Protein AF-A0A8S9WP37-F1 (afdb_monomer_lite)

Organism: Apolygus lucorum (NCBI:txid248454)

Foldseek 3Di:
DDAPPVRDDPDPPDDDDDDDPDDDDDPDPPDVPQDQDPVRDRPCVVHDDPPADDDPDPPGDHDPVNVVVVVLVDFDQDPVNPDTDPVPDDDDPADDDDDPPGDHDPVCCVVPHFDFDDDDDPDGDTDCDPHDDPPADQDDPDPPGDHDPVNCVQCDWDDDPPDTDRPPDDDPDQDDDPDPPGDHDPVNVVVVVVVVVPPPPPPPPDDDPPDDPPDPDDPPDPDDDPPQDDDPDPPGDHDPLNVQLVVLVVVVVVVCVVCVDDPVPVVQPVDPCSSVVCCCVPPCVVPPDPPPPPPPDD

Sequence (298 aa):
MSVDKFGRWSGDLIESVGGYAGAGKIQGLPGVGFKLNTAGNYDMSGKRLVNVGRGRNPREVVVVDQLMNLDKQCLKLDATGNEFDSRGKPITNLPEPNTDEDIVKLGYLKRSCLIMKEGEKDKVIFDVKRGKLTNLEQVPTDPFDVVNKKYVDENFPTMDGDSWDFKSKRIENLNEPNFATDGATKFYVDTKIVNSQQTNVEYTNEKTNFFYEDINIVNISKKRLANVADPISQSDAATVNYIVRLLSKMFYQFYSMLTPNSAGFLHQMTIPGARENWIDQNIIQPFFIDHENVGKDV

Radius of gyration: 66.95 Å; chains: 1; bounding box: 122×47×197 Å

pLDDT: mean 73.78, std 18.0, range [31.36, 96.06]

Structure (mmCIF, N/CA/C/O backbone):
data_AF-A0A8S9WP37-F1
#
_entry.id   AF-A0A8S9WP37-F1
#
loop_
_atom_site.group_PDB
_atom_site.id
_atom_site.type_symbol
_atom_site.label_atom_id
_atom_site.label_alt_id
_atom_site.label_comp_id
_atom_site.label_asym_id
_atom_site.label_entity_id
_atom_site.label_seq_id
_atom_site.pdbx_PDB_ins_code
_atom_site.Cartn_x
_atom_site.Cartn_y
_atom_site.Cartn_z
_atom_site.occupancy
_atom_site.B_iso_or_equiv
_atom_site.auth_seq_id
_atom_site.auth_comp_id
_atom_site.auth_asym_id
_atom_site.auth_atom_id
_atom_site.pdbx_PDB_model_num
ATOM 1 N N . MET A 1 1 ? 57.353 -1.161 -90.818 1.00 45.38 1 MET A N 1
ATOM 2 C CA . MET A 1 1 ? 56.907 0.225 -90.560 1.00 45.38 1 MET A CA 1
ATOM 3 C C . MET A 1 1 ? 56.765 0.375 -89.055 1.00 45.38 1 MET A C 1
ATOM 5 O O . MET A 1 1 ? 56.094 -0.451 -88.454 1.00 45.38 1 MET A O 1
ATOM 9 N N . SER A 1 2 ? 57.516 1.300 -88.455 1.00 38.28 2 SER A N 1
ATOM 10 C CA . SER A 1 2 ? 57.693 1.422 -87.001 1.00 38.28 2 SER A CA 1
ATOM 11 C C . SER A 1 2 ? 56.854 2.586 -86.482 1.00 38.28 2 SER A C 1
ATOM 13 O O . SER A 1 2 ? 56.947 3.683 -87.025 1.00 38.28 2 SER A O 1
ATOM 15 N N . VAL A 1 3 ? 56.037 2.337 -85.462 1.00 41.69 3 VAL A N 1
ATOM 16 C CA . VAL A 1 3 ? 55.269 3.356 -84.735 1.00 41.69 3 VAL A CA 1
ATOM 17 C C . VAL A 1 3 ? 56.079 3.723 -83.496 1.00 41.69 3 VAL A C 1
ATOM 19 O O . VAL A 1 3 ? 56.627 2.830 -82.845 1.00 41.69 3 VAL A O 1
ATOM 22 N N . ASP A 1 4 ? 56.197 5.009 -83.161 1.00 59.09 4 ASP A N 1
ATOM 23 C CA . ASP A 1 4 ? 56.879 5.375 -81.919 1.00 59.09 4 ASP A CA 1
ATOM 24 C C . ASP A 1 4 ? 56.060 4.939 -80.688 1.00 59.09 4 ASP A C 1
ATOM 26 O O . ASP A 1 4 ? 54.877 4.602 -80.770 1.00 59.09 4 ASP A O 1
ATOM 30 N N . LYS A 1 5 ? 56.686 4.953 -79.509 1.00 48.19 5 LYS A N 1
ATOM 31 C CA . LYS A 1 5 ? 56.054 4.580 -78.228 1.00 48.19 5 LYS A CA 1
ATOM 32 C C . LYS A 1 5 ? 54.873 5.477 -77.808 1.00 48.19 5 LYS A C 1
ATOM 34 O O . LYS A 1 5 ? 54.315 5.275 -76.733 1.00 48.19 5 LYS A O 1
ATOM 39 N N . PHE A 1 6 ? 54.516 6.466 -78.630 1.00 57.50 6 PHE A N 1
ATOM 40 C CA . PHE A 1 6 ? 53.368 7.355 -78.468 1.00 57.50 6 PHE A CA 1
ATOM 41 C C . PHE A 1 6 ? 52.347 7.222 -79.613 1.00 57.50 6 PHE A C 1
ATOM 43 O O . PHE A 1 6 ? 51.387 7.990 -79.658 1.00 57.50 6 PHE A O 1
ATOM 50 N N . GLY A 1 7 ? 52.523 6.249 -80.514 1.00 51.75 7 GLY A N 1
ATOM 51 C CA . GLY A 1 7 ? 51.563 5.895 -81.556 1.00 51.75 7 GLY A CA 1
ATOM 52 C C . GLY A 1 7 ? 51.504 6.853 -82.748 1.00 51.75 7 GLY A C 1
ATOM 53 O O . GLY A 1 7 ? 50.516 6.820 -83.480 1.00 51.75 7 GLY A O 1
ATOM 54 N N . ARG A 1 8 ? 52.513 7.710 -82.968 1.00 62.66 8 ARG A N 1
ATOM 55 C CA . ARG A 1 8 ? 52.500 8.664 -84.095 1.00 62.66 8 ARG A CA 1
ATOM 56 C C . ARG A 1 8 ? 53.166 8.079 -85.340 1.00 62.66 8 ARG A C 1
ATOM 58 O O . ARG A 1 8 ? 54.245 7.493 -85.261 1.00 62.66 8 ARG A O 1
ATOM 65 N N . TRP A 1 9 ? 52.520 8.263 -86.492 1.00 50.50 9 TRP A N 1
ATOM 66 C CA . TRP A 1 9 ? 53.020 7.838 -87.801 1.00 50.50 9 TRP A CA 1
ATOM 67 C C . TRP A 1 9 ? 53.918 8.927 -88.397 1.00 50.50 9 TRP A C 1
ATOM 69 O O . TRP A 1 9 ? 53.549 10.098 -88.438 1.00 50.50 9 TRP A O 1
ATOM 79 N N . SER A 1 10 ? 55.110 8.554 -88.863 1.00 49.56 10 SER A N 1
ATOM 80 C CA . SER A 1 10 ? 56.131 9.475 -89.387 1.00 49.56 10 SER A CA 1
ATOM 81 C C . SER A 1 10 ? 55.870 9.923 -90.838 1.00 49.56 10 SER A C 1
ATOM 83 O O . SER A 1 10 ? 56.801 9.931 -91.641 1.00 49.56 10 SER A O 1
ATOM 85 N N . GLY A 1 11 ? 54.615 10.218 -91.197 1.00 49.34 11 GLY A N 1
ATOM 86 C CA . GLY A 1 11 ? 54.195 10.420 -92.592 1.00 49.34 11 GLY A CA 1
ATOM 87 C C . GLY A 1 11 ? 53.319 11.638 -92.897 1.00 49.34 11 GLY A C 1
ATOM 88 O O . GLY A 1 11 ? 53.191 11.974 -94.067 1.00 49.34 11 GLY A O 1
ATOM 89 N N . ASP A 1 12 ? 52.764 12.344 -91.910 1.00 47.66 12 ASP A N 1
ATOM 90 C CA . ASP A 1 12 ? 51.764 13.385 -92.196 1.00 47.66 12 ASP A CA 1
ATOM 91 C C . ASP A 1 12 ? 52.391 14.780 -92.334 1.00 47.66 12 ASP A C 1
ATOM 93 O O . ASP A 1 12 ? 52.237 15.669 -91.493 1.00 47.66 12 ASP A O 1
ATOM 97 N N . LEU A 1 13 ? 53.111 14.961 -93.444 1.00 41.88 13 LEU A N 1
ATOM 98 C CA . LEU A 1 13 ? 53.310 16.260 -94.080 1.00 41.88 13 LEU A CA 1
ATOM 99 C C . LEU A 1 13 ? 51.995 16.590 -94.814 1.00 41.88 13 LEU A C 1
ATOM 101 O O . LEU A 1 13 ? 51.739 16.076 -95.898 1.00 41.88 13 LEU A O 1
ATOM 105 N N . ILE A 1 14 ? 51.111 17.378 -94.196 1.00 47.75 14 ILE A N 1
ATOM 106 C CA . ILE A 1 14 ? 49.827 17.748 -94.812 1.00 47.75 14 ILE A CA 1
ATOM 107 C C . ILE A 1 14 ? 50.081 18.831 -95.869 1.00 47.75 14 ILE A C 1
ATOM 109 O O . ILE A 1 14 ? 50.162 20.019 -95.556 1.00 47.75 14 ILE A O 1
ATOM 113 N N . GLU A 1 15 ? 50.195 18.408 -97.130 1.00 40.19 15 GLU A N 1
ATOM 114 C CA . GLU A 1 15 ? 49.922 19.256 -98.289 1.00 40.19 15 GLU A CA 1
ATOM 115 C C . GLU A 1 15 ? 48.435 19.628 -98.297 1.00 40.19 15 GLU A C 1
ATOM 117 O O . GLU A 1 15 ? 47.544 18.777 -98.250 1.00 40.19 15 GLU A O 1
ATOM 122 N N . SER A 1 16 ? 48.155 20.929 -98.331 1.00 38.59 16 SER A N 1
ATOM 123 C CA . SER A 1 16 ? 46.799 21.454 -98.402 1.00 38.59 16 SER A CA 1
ATOM 124 C C . SER A 1 16 ? 46.238 21.312 -99.818 1.00 38.59 16 SER A C 1
ATOM 126 O O . SER A 1 16 ? 46.574 22.106 -100.698 1.00 38.59 16 SER A O 1
ATOM 128 N N . VAL A 1 17 ? 45.305 20.383 -100.020 1.00 37.75 17 VAL A N 1
ATOM 129 C CA . VAL A 1 17 ? 44.334 20.471 -101.117 1.00 37.75 17 VAL A CA 1
ATOM 130 C C . VAL A 1 17 ? 42.946 20.106 -100.587 1.00 37.75 17 VAL A C 1
ATOM 132 O O . VAL A 1 17 ? 42.642 18.945 -100.361 1.00 37.75 17 VAL A O 1
ATOM 135 N N . GLY A 1 18 ? 42.119 21.137 -100.396 1.00 32.53 18 GLY A N 1
ATOM 136 C CA . GLY A 1 18 ? 40.658 21.086 -100.514 1.00 32.53 18 GLY A CA 1
ATOM 137 C C . GLY A 1 18 ? 39.842 20.312 -99.469 1.00 32.53 18 GLY A C 1
ATOM 138 O O . GLY A 1 18 ? 39.727 19.096 -99.530 1.00 32.53 18 GLY A O 1
ATOM 139 N N . GLY A 1 19 ? 39.078 21.054 -98.658 1.00 31.36 19 GLY A N 1
ATOM 140 C CA . GLY A 1 19 ? 37.750 20.607 -98.219 1.00 31.36 19 GLY A CA 1
ATOM 141 C C . GLY A 1 19 ? 37.522 20.511 -96.709 1.00 31.36 19 GLY A C 1
ATOM 142 O O . GLY A 1 19 ? 38.238 19.827 -95.994 1.00 31.36 19 GLY A O 1
ATOM 143 N N . TYR A 1 20 ? 36.423 21.138 -96.280 1.00 36.94 20 TYR A N 1
ATOM 144 C CA . TYR A 1 20 ? 35.736 21.010 -94.988 1.00 36.94 20 TYR A CA 1
ATOM 145 C C . TYR A 1 20 ? 36.334 21.752 -93.783 1.00 36.94 20 TYR A C 1
ATOM 147 O O . TYR A 1 20 ? 37.060 21.230 -92.941 1.00 36.94 20 TYR A O 1
ATOM 155 N N . ALA A 1 21 ? 35.873 23.000 -93.653 1.00 43.16 21 ALA A N 1
ATOM 156 C CA . ALA A 1 21 ? 35.832 23.754 -92.411 1.00 43.16 21 ALA A CA 1
ATOM 157 C C . ALA A 1 21 ? 34.962 23.016 -91.375 1.00 43.16 21 ALA A C 1
ATOM 159 O O . ALA A 1 21 ? 33.739 23.130 -91.356 1.00 43.16 21 ALA A O 1
ATOM 160 N N . GLY A 1 22 ? 35.623 22.237 -90.527 1.00 45.41 22 GLY A N 1
ATOM 161 C CA . GLY A 1 22 ? 35.018 21.493 -89.426 1.00 45.41 22 GLY A CA 1
ATOM 162 C C . GLY A 1 22 ? 36.017 21.238 -88.303 1.00 45.41 22 GLY A C 1
ATOM 163 O O . GLY A 1 22 ? 35.999 20.176 -87.700 1.00 45.41 22 GLY A O 1
ATOM 164 N N . ALA A 1 23 ? 36.918 22.182 -88.022 1.00 43.38 23 ALA A N 1
ATOM 165 C CA . ALA A 1 23 ? 37.812 22.091 -86.873 1.00 43.38 23 ALA A CA 1
ATOM 166 C C . ALA A 1 23 ? 37.176 22.810 -85.679 1.00 43.38 23 ALA A C 1
ATOM 168 O O . ALA A 1 23 ? 37.534 23.934 -85.320 1.00 43.38 23 ALA A O 1
ATOM 169 N N . GLY A 1 24 ? 36.206 22.135 -85.054 1.00 39.03 24 GLY A N 1
ATOM 170 C CA . GLY A 1 24 ? 35.943 22.352 -83.637 1.00 39.03 24 GLY A CA 1
ATOM 171 C C . GLY A 1 24 ? 37.279 22.302 -82.897 1.00 39.03 24 GLY A C 1
ATOM 172 O O . GLY A 1 24 ? 38.109 21.439 -83.175 1.00 39.03 24 GLY A O 1
ATOM 173 N N . LYS A 1 25 ? 37.507 23.297 -82.038 1.00 38.50 25 LYS A N 1
ATOM 174 C CA . LYS A 1 25 ? 38.746 23.521 -81.283 1.00 38.50 25 LYS A CA 1
ATOM 175 C C . LYS A 1 25 ? 39.432 22.201 -80.916 1.00 38.50 25 LYS A C 1
ATOM 177 O O . LYS A 1 25 ? 38.917 21.444 -80.097 1.00 38.50 25 LYS A O 1
ATOM 182 N N . ILE A 1 26 ? 40.608 21.970 -81.495 1.00 44.53 26 ILE A N 1
ATOM 183 C CA . ILE A 1 26 ? 41.564 20.962 -81.044 1.00 44.53 26 ILE A CA 1
ATOM 184 C C . ILE A 1 26 ? 41.846 21.277 -79.569 1.00 44.53 26 ILE A C 1
ATOM 186 O O . ILE A 1 26 ? 42.475 22.286 -79.248 1.00 44.53 26 ILE A O 1
ATOM 190 N N . GLN A 1 27 ? 41.305 20.467 -78.658 1.00 42.91 27 GLN A N 1
ATOM 191 C CA . GLN A 1 27 ? 41.695 20.482 -77.252 1.00 42.91 27 GLN A CA 1
ATOM 192 C C . GLN A 1 27 ? 43.206 20.214 -77.219 1.00 42.91 27 GLN A C 1
ATOM 194 O O . GLN A 1 27 ? 43.676 19.301 -77.894 1.00 42.91 27 GLN A O 1
ATOM 199 N N . GLY A 1 28 ? 43.986 21.053 -76.530 1.00 44.50 28 GLY A N 1
ATOM 200 C CA . GLY A 1 28 ? 45.445 20.937 -76.567 1.00 44.50 28 GLY A CA 1
ATOM 201 C C . GLY A 1 28 ? 45.963 19.589 -76.041 1.00 44.50 28 GLY A C 1
ATOM 202 O O . GLY A 1 28 ? 45.211 18.758 -75.538 1.00 44.50 28 GLY A O 1
ATOM 203 N N . LEU A 1 29 ? 47.289 19.447 -76.024 1.00 52.47 29 LEU A N 1
ATOM 204 C CA . LEU A 1 29 ? 48.015 18.488 -75.184 1.00 52.47 29 LEU A CA 1
ATOM 205 C C . LEU A 1 29 ? 48.162 19.013 -73.723 1.00 52.47 29 LEU A C 1
ATOM 207 O O . LEU A 1 29 ? 49.236 19.494 -73.368 1.00 52.47 29 LEU A O 1
ATOM 211 N N . PRO A 1 30 ? 47.133 18.958 -72.845 1.00 44.56 30 PRO A N 1
ATOM 212 C CA . PRO A 1 30 ? 47.332 18.848 -71.397 1.00 44.56 30 PRO A CA 1
ATOM 213 C C . PRO A 1 30 ? 47.518 17.398 -70.966 1.00 44.56 30 PRO A C 1
ATOM 215 O O . PRO A 1 30 ? 46.590 16.595 -70.919 1.00 44.56 30 PRO A O 1
ATOM 218 N N . GLY A 1 31 ? 48.764 17.092 -70.638 1.00 47.56 31 GLY A N 1
ATOM 219 C CA . GLY A 1 31 ? 49.206 15.784 -70.205 1.00 47.56 31 GLY A CA 1
ATOM 220 C C . GLY A 1 31 ? 50.727 15.746 -70.190 1.00 47.56 31 GLY A C 1
ATOM 221 O O . GLY A 1 31 ? 51.349 15.376 -71.179 1.00 47.56 31 GLY A O 1
ATOM 222 N N . VAL A 1 32 ? 51.333 15.967 -69.019 1.00 52.19 32 VAL A N 1
ATOM 223 C CA . VAL A 1 32 ? 52.248 14.911 -68.572 1.00 52.19 32 VAL A CA 1
ATOM 224 C C . VAL A 1 32 ? 51.306 13.729 -68.396 1.00 52.19 32 VAL A C 1
ATOM 226 O O . VAL A 1 32 ? 50.587 13.688 -67.397 1.00 52.19 32 VAL A O 1
ATOM 229 N N . GLY A 1 33 ? 51.171 12.897 -69.439 1.00 56.38 33 GLY A N 1
ATOM 230 C CA . GLY A 1 33 ? 50.276 11.742 -69.422 1.00 56.38 33 GLY A CA 1
ATOM 231 C C . GLY A 1 33 ? 50.463 11.013 -68.101 1.00 56.38 33 GLY A C 1
ATOM 232 O O . GLY A 1 33 ? 51.583 10.991 -67.585 1.00 56.38 33 GLY A O 1
ATOM 233 N N . PHE A 1 34 ? 49.371 10.531 -67.510 1.00 64.75 34 PHE A N 1
ATOM 234 C CA . PHE A 1 34 ? 49.418 9.803 -66.249 1.00 64.75 34 PHE A CA 1
ATOM 235 C C . PHE A 1 34 ? 50.579 8.807 -66.304 1.00 64.75 34 PHE A C 1
ATOM 237 O O . PHE A 1 34 ? 50.541 7.847 -67.077 1.00 64.75 34 PHE A O 1
ATOM 244 N N . LYS A 1 35 ? 51.664 9.093 -65.575 1.00 68.56 35 LYS A N 1
ATOM 245 C CA . LYS A 1 35 ? 52.814 8.195 -65.556 1.00 68.56 35 LYS A CA 1
ATOM 246 C C . LYS A 1 35 ? 52.302 6.903 -64.954 1.00 68.56 35 LYS A C 1
ATOM 248 O O . LYS A 1 35 ? 51.603 6.951 -63.949 1.00 68.56 35 LYS A O 1
ATOM 253 N N . LEU A 1 36 ? 52.593 5.767 -65.567 1.00 70.69 36 LEU A N 1
ATOM 254 C CA . LEU A 1 36 ? 52.320 4.517 -64.883 1.00 70.69 36 LEU A CA 1
ATOM 255 C C . LEU A 1 36 ? 53.325 4.387 -63.736 1.00 70.69 36 LEU A C 1
ATOM 257 O O . LEU A 1 36 ? 54.509 4.687 -63.912 1.00 70.69 36 LEU A O 1
ATOM 261 N N . ASN A 1 37 ? 52.861 3.979 -62.560 1.00 74.31 37 ASN A N 1
ATOM 262 C CA . ASN A 1 37 ? 53.758 3.530 -61.505 1.00 74.31 37 ASN A CA 1
ATOM 263 C C . ASN A 1 37 ? 54.418 2.198 -61.915 1.00 74.31 37 ASN A C 1
ATOM 265 O O . ASN A 1 37 ? 54.107 1.619 -62.957 1.00 74.31 37 ASN A O 1
ATOM 269 N N . THR A 1 38 ? 55.325 1.680 -61.089 1.00 78.62 38 THR A N 1
ATOM 270 C CA . THR A 1 38 ? 56.008 0.399 -61.349 1.00 78.62 38 THR A CA 1
ATOM 271 C C . THR A 1 38 ? 55.056 -0.799 -61.450 1.00 78.62 38 THR A C 1
ATOM 273 O O . THR A 1 38 ? 55.441 -1.827 -61.995 1.00 78.62 38 THR A O 1
ATOM 276 N N . ALA A 1 39 ? 53.812 -0.659 -60.981 1.00 77.31 39 ALA A N 1
ATOM 277 C CA . ALA A 1 39 ? 52.749 -1.657 -61.084 1.00 77.31 39 ALA A CA 1
ATOM 278 C C . ALA A 1 39 ? 51.822 -1.451 -62.303 1.00 77.31 39 ALA A C 1
ATOM 280 O O . ALA A 1 39 ? 50.806 -2.130 -62.411 1.00 77.31 39 ALA A O 1
ATOM 281 N N . GLY A 1 40 ? 52.132 -0.515 -63.208 1.00 77.25 40 GLY A N 1
ATOM 282 C CA . GLY A 1 40 ? 51.343 -0.284 -64.421 1.00 77.25 40 GLY A CA 1
ATOM 283 C C . GLY A 1 40 ? 50.050 0.513 -64.212 1.00 77.25 40 GLY A C 1
ATOM 284 O O . GLY A 1 40 ? 49.242 0.591 -65.132 1.00 77.25 40 GLY A O 1
ATOM 285 N N . ASN A 1 41 ? 49.842 1.116 -63.036 1.00 79.12 41 ASN A N 1
ATOM 286 C CA . ASN A 1 41 ? 48.658 1.926 -62.730 1.00 79.12 41 ASN A CA 1
ATOM 287 C C . ASN A 1 41 ? 48.934 3.416 -62.931 1.00 79.12 41 ASN A C 1
ATOM 289 O O . ASN A 1 41 ? 50.039 3.880 -62.656 1.00 79.12 41 ASN A O 1
ATOM 293 N N . TYR A 1 42 ? 47.921 4.182 -63.335 1.00 81.12 42 TYR A N 1
ATOM 294 C CA . TYR A 1 42 ? 48.025 5.635 -63.460 1.00 81.12 42 TYR A CA 1
ATOM 295 C C . TYR A 1 42 ? 48.419 6.304 -62.128 1.00 81.12 42 TYR A C 1
ATOM 297 O O . TYR A 1 42 ? 47.708 6.193 -61.130 1.00 81.12 42 TYR A O 1
ATOM 305 N N . ASP A 1 43 ? 49.543 7.027 -62.119 1.00 80.88 43 ASP A N 1
ATOM 306 C CA . ASP A 1 43 ? 50.006 7.842 -60.995 1.00 80.88 43 ASP A CA 1
ATOM 307 C C . ASP A 1 43 ? 49.171 9.122 -60.890 1.00 80.88 43 ASP A C 1
ATOM 309 O O . ASP A 1 43 ? 49.379 10.124 -61.589 1.00 80.88 43 ASP A O 1
ATOM 313 N N . MET A 1 44 ? 48.200 9.050 -59.987 1.00 79.56 44 MET A N 1
ATOM 314 C CA . MET A 1 44 ? 47.291 10.131 -59.633 1.00 79.56 44 MET A CA 1
ATOM 315 C C . MET A 1 44 ? 47.755 10.922 -58.404 1.00 79.56 44 MET A C 1
ATOM 317 O O . MET A 1 44 ? 47.011 11.781 -57.928 1.00 79.56 44 MET A O 1
ATOM 321 N N . SER A 1 45 ? 48.958 10.663 -57.878 1.00 80.88 45 SER A N 1
ATOM 322 C CA . SER A 1 45 ? 49.438 11.308 -56.654 1.00 80.88 45 SER A CA 1
ATOM 323 C C . SER A 1 45 ? 49.496 12.831 -56.810 1.00 80.88 45 SER A C 1
ATOM 325 O O . SER A 1 45 ? 50.074 13.360 -57.763 1.00 80.88 45 SER A O 1
ATOM 327 N N . GLY A 1 46 ? 48.831 13.547 -55.897 1.00 80.44 46 GLY A N 1
ATOM 328 C CA . GLY A 1 46 ? 48.716 15.010 -55.920 1.00 80.44 46 GLY A CA 1
ATOM 329 C C . GLY A 1 46 ? 47.930 15.587 -57.108 1.00 80.44 46 GLY A C 1
ATOM 330 O O . GLY A 1 46 ? 47.887 16.806 -57.274 1.00 80.44 46 GLY A O 1
ATOM 331 N N . LYS A 1 47 ? 47.310 14.750 -57.950 1.00 82.19 47 LYS A N 1
ATOM 332 C CA . LYS A 1 47 ? 46.519 15.175 -59.115 1.00 82.19 47 LYS A CA 1
ATOM 333 C C . LYS A 1 47 ? 45.026 15.118 -58.794 1.00 82.19 47 LYS A C 1
ATOM 335 O O . LYS A 1 47 ? 44.570 14.288 -58.016 1.00 82.19 47 LYS A O 1
ATOM 340 N N . ARG A 1 48 ? 44.241 15.987 -59.436 1.00 81.81 48 ARG A N 1
ATOM 341 C CA . ARG A 1 48 ? 42.773 16.004 -59.330 1.00 81.81 48 ARG A CA 1
ATOM 342 C C . ARG A 1 48 ? 42.141 15.513 -60.627 1.00 81.81 48 ARG A C 1
ATOM 344 O O . ARG A 1 48 ? 42.438 16.052 -61.689 1.00 81.81 48 ARG A O 1
ATOM 351 N N . LEU A 1 49 ? 41.227 14.550 -60.525 1.00 83.88 49 LEU A N 1
ATOM 352 C CA . LEU A 1 49 ? 40.299 14.228 -61.610 1.00 83.88 49 LEU A CA 1
ATOM 353 C C . LEU A 1 49 ? 39.124 15.205 -61.552 1.00 83.88 49 LEU A C 1
ATOM 355 O O . LEU A 1 49 ? 38.490 15.365 -60.510 1.00 83.88 49 LEU A O 1
ATOM 359 N N . VAL A 1 50 ? 38.853 15.876 -62.666 1.00 82.75 50 VAL A N 1
ATOM 360 C CA . VAL A 1 50 ? 37.726 16.807 -62.824 1.00 82.75 50 VAL A CA 1
ATOM 361 C C . VAL A 1 50 ? 36.793 16.297 -63.920 1.00 82.75 50 VAL A C 1
ATOM 363 O O . VAL A 1 50 ? 37.201 15.474 -64.736 1.00 82.75 50 VAL A O 1
ATOM 366 N N . ASN A 1 51 ? 35.544 16.771 -63.934 1.00 82.94 51 ASN A N 1
ATOM 367 C CA . ASN A 1 51 ? 34.498 16.352 -64.883 1.00 82.94 51 ASN A CA 1
ATOM 368 C C . ASN A 1 51 ? 34.174 14.846 -64.854 1.00 82.94 51 ASN A C 1
ATOM 370 O O . ASN A 1 51 ? 33.715 14.282 -65.844 1.00 82.94 51 ASN A O 1
ATOM 374 N N . VAL A 1 52 ? 34.394 14.192 -63.714 1.00 87.56 52 VAL A N 1
ATOM 375 C CA . VAL A 1 52 ? 33.975 12.805 -63.493 1.00 87.56 52 VAL A CA 1
ATOM 376 C C . VAL A 1 52 ? 32.475 12.788 -63.198 1.00 87.56 52 VAL A C 1
ATOM 378 O O . VAL A 1 52 ? 31.999 13.537 -62.343 1.00 87.56 52 VAL A O 1
ATOM 381 N N . GLY A 1 53 ? 31.723 11.954 -63.917 1.00 86.62 53 GLY A N 1
ATOM 382 C CA . GLY A 1 53 ? 30.299 11.744 -63.654 1.00 86.62 53 GLY A CA 1
ATOM 383 C C . GLY A 1 53 ? 30.053 11.089 -62.291 1.00 86.62 53 GLY A C 1
ATOM 384 O O . GLY A 1 53 ? 30.926 10.419 -61.747 1.00 86.62 53 GLY A O 1
ATOM 385 N N . ARG A 1 54 ? 28.851 11.267 -61.732 1.00 87.75 54 ARG A N 1
ATOM 386 C CA . ARG A 1 54 ? 28.449 10.572 -60.498 1.00 87.75 54 ARG A CA 1
ATOM 387 C C . ARG A 1 54 ? 28.416 9.062 -60.733 1.00 87.75 54 ARG A C 1
ATOM 389 O O . ARG A 1 54 ? 27.698 8.617 -61.630 1.00 87.75 54 ARG A O 1
ATOM 396 N N . GLY A 1 55 ? 29.124 8.307 -59.895 1.00 89.56 55 GLY A N 1
ATOM 397 C CA . GLY A 1 55 ? 29.109 6.850 -59.934 1.00 89.56 55 GLY A CA 1
ATOM 398 C C . GLY A 1 55 ? 27.718 6.299 -59.612 1.00 89.56 55 GLY A C 1
ATOM 399 O O . GLY A 1 55 ? 27.073 6.753 -58.666 1.00 89.56 55 GLY A O 1
ATOM 400 N N . ARG A 1 56 ? 27.234 5.345 -60.405 1.00 88.38 56 ARG A N 1
ATOM 401 C CA . ARG A 1 56 ? 25.935 4.666 -60.247 1.00 88.38 56 ARG A CA 1
ATOM 402 C C . ARG A 1 56 ? 26.082 3.204 -59.841 1.00 88.38 56 ARG A C 1
ATOM 404 O O . ARG A 1 56 ? 25.127 2.626 -59.336 1.00 88.38 56 ARG A O 1
ATOM 411 N N . ASN A 1 57 ? 27.266 2.626 -60.042 1.00 89.56 57 ASN A N 1
ATOM 412 C CA . ASN A 1 57 ? 27.569 1.232 -59.737 1.00 89.56 57 ASN A CA 1
ATOM 413 C C . ASN A 1 57 ? 28.731 1.116 -58.733 1.00 89.56 57 ASN A C 1
ATOM 415 O O . ASN A 1 57 ? 29.605 1.983 -58.718 1.00 89.56 57 ASN A O 1
ATOM 419 N N . PRO A 1 58 ? 28.830 0.017 -57.958 1.00 85.50 58 PRO A N 1
ATOM 420 C CA . PRO A 1 58 ? 29.875 -0.164 -56.937 1.00 85.50 58 PRO A CA 1
ATOM 421 C C . PRO A 1 58 ? 31.325 -0.160 -57.449 1.00 85.50 58 PRO A C 1
ATOM 423 O O . PRO A 1 58 ? 32.254 -0.104 -56.651 1.00 85.50 58 PRO A O 1
ATOM 426 N N . ARG A 1 59 ? 31.533 -0.269 -58.768 1.00 87.69 59 ARG A N 1
ATOM 427 C CA . ARG A 1 59 ? 32.856 -0.293 -59.417 1.00 87.69 59 ARG A CA 1
ATOM 428 C C . ARG A 1 59 ? 33.230 1.033 -60.088 1.00 87.69 59 ARG A C 1
ATOM 430 O O . ARG A 1 59 ? 34.240 1.099 -60.780 1.00 87.69 59 ARG A O 1
ATOM 437 N N . GLU A 1 60 ? 32.406 2.063 -59.932 1.00 89.12 60 GLU A N 1
ATOM 438 C CA . GLU A 1 60 ? 32.644 3.385 -60.510 1.00 89.12 60 GLU A CA 1
ATOM 439 C C . GLU A 1 60 ? 33.302 4.334 -59.503 1.00 89.12 60 GLU A C 1
ATOM 441 O O . GLU A 1 60 ? 33.308 4.102 -58.294 1.00 89.12 60 GLU A O 1
ATOM 446 N N . VAL A 1 61 ? 33.863 5.430 -60.013 1.00 86.38 61 VAL A N 1
ATOM 447 C CA . VAL A 1 61 ? 34.482 6.464 -59.181 1.00 86.38 61 VAL A CA 1
ATOM 448 C C . VAL A 1 61 ? 33.401 7.207 -58.390 1.00 86.38 61 VAL A C 1
ATOM 450 O O . VAL A 1 61 ? 32.417 7.685 -58.955 1.00 86.38 61 VAL A O 1
ATOM 453 N N . VAL A 1 62 ? 33.607 7.345 -57.080 1.00 88.75 62 VAL A N 1
ATOM 454 C CA . VAL A 1 62 ? 32.758 8.156 -56.199 1.00 88.75 62 VAL A CA 1
ATOM 455 C C . VAL A 1 62 ? 33.275 9.590 -56.204 1.00 88.75 62 VAL A C 1
ATOM 457 O O . VAL A 1 62 ? 34.428 9.844 -55.855 1.00 88.75 62 VAL A O 1
ATOM 460 N N . VAL A 1 63 ? 32.426 10.546 -56.584 1.00 90.38 63 VAL A N 1
ATOM 461 C CA . VAL A 1 63 ? 32.787 11.969 -56.492 1.00 90.38 63 VAL A CA 1
ATOM 462 C C . VAL A 1 63 ? 32.567 12.498 -55.072 1.00 90.38 63 VAL A C 1
ATOM 464 O O . VAL A 1 63 ? 31.695 12.020 -54.349 1.00 90.38 63 VAL A O 1
ATOM 467 N N . VAL A 1 64 ? 33.327 13.523 -54.675 1.00 86.06 64 VAL A N 1
ATOM 468 C CA . VAL A 1 64 ? 33.316 14.081 -53.305 1.00 86.06 64 VAL A CA 1
ATOM 469 C C . VAL A 1 64 ? 31.911 14.461 -52.827 1.00 86.06 64 VAL A C 1
ATOM 471 O O . VAL A 1 64 ? 31.561 14.186 -51.687 1.00 86.06 64 VAL A O 1
ATOM 474 N N . ASP A 1 65 ? 31.074 15.024 -53.697 1.00 86.25 65 ASP A N 1
ATOM 475 C CA . ASP A 1 65 ? 29.687 15.366 -53.357 1.00 86.25 65 ASP A CA 1
ATOM 476 C C . ASP A 1 65 ? 28.832 14.125 -53.013 1.00 86.25 65 ASP A C 1
ATOM 478 O O . ASP A 1 65 ? 28.024 14.163 -52.088 1.00 86.25 65 ASP A O 1
ATOM 482 N N . GLN A 1 66 ? 29.045 12.981 -53.676 1.00 87.06 66 GLN A N 1
ATOM 483 C CA . GLN A 1 66 ? 28.369 11.730 -53.298 1.00 87.06 66 GLN A CA 1
ATOM 484 C C . GLN A 1 66 ? 28.809 11.268 -51.906 1.00 87.06 66 GLN A C 1
ATOM 486 O O . GLN A 1 66 ? 27.962 10.909 -51.090 1.00 87.06 66 GLN A O 1
ATOM 491 N N . LEU A 1 67 ? 30.110 11.346 -51.612 1.00 86.31 67 LEU A N 1
ATOM 492 C CA . LEU A 1 67 ? 30.645 11.014 -50.293 1.00 86.31 67 LEU A CA 1
ATOM 493 C C . LEU A 1 67 ? 30.098 11.952 -49.206 1.00 86.31 67 LEU A C 1
ATOM 495 O O . LEU A 1 67 ? 29.654 11.482 -48.165 1.00 86.31 67 LEU A O 1
ATOM 499 N N . MET A 1 68 ? 30.051 13.261 -49.464 1.00 84.75 68 MET A N 1
ATOM 500 C CA . MET A 1 68 ? 29.487 14.251 -48.537 1.00 84.75 68 MET A CA 1
ATOM 501 C C . MET A 1 68 ? 27.986 14.049 -48.295 1.00 84.75 68 MET A C 1
ATOM 503 O O . MET A 1 68 ? 27.483 14.366 -47.218 1.00 84.75 68 MET A O 1
ATOM 507 N N . ASN A 1 69 ? 27.246 13.523 -49.271 1.00 84.12 69 ASN A N 1
ATOM 508 C CA . ASN A 1 69 ? 25.835 13.195 -49.080 1.00 84.12 69 ASN A CA 1
ATOM 509 C C . ASN A 1 69 ? 25.644 11.908 -48.264 1.00 84.12 69 ASN A C 1
ATOM 511 O O . ASN A 1 69 ? 24.768 11.881 -47.400 1.00 84.12 69 ASN A O 1
ATOM 515 N N . LEU A 1 70 ? 26.491 10.890 -48.454 1.00 82.44 70 LEU A N 1
ATOM 516 C CA . LEU A 1 70 ? 26.517 9.702 -47.588 1.00 82.44 70 LEU A CA 1
ATOM 517 C C . LEU A 1 70 ? 26.899 10.069 -46.150 1.00 82.44 70 LEU A C 1
ATOM 519 O O . LEU A 1 70 ? 26.260 9.625 -45.201 1.00 82.44 70 LEU A O 1
ATOM 523 N N . ASP A 1 71 ? 27.860 10.974 -45.984 1.00 83.00 71 ASP A N 1
ATOM 524 C CA . ASP A 1 71 ? 28.285 11.499 -44.687 1.00 83.00 71 ASP A CA 1
ATOM 525 C C . ASP A 1 71 ? 27.133 12.142 -43.897 1.00 83.00 71 ASP A C 1
ATOM 527 O O . ASP A 1 71 ? 27.086 12.075 -42.669 1.00 83.00 71 ASP A O 1
ATOM 531 N N . LYS A 1 72 ? 26.146 12.726 -44.588 1.00 81.06 72 LYS A N 1
ATOM 532 C CA . LYS A 1 72 ? 24.915 13.255 -43.979 1.00 81.06 72 LYS A CA 1
ATOM 533 C C . LYS A 1 72 ? 23.917 12.166 -43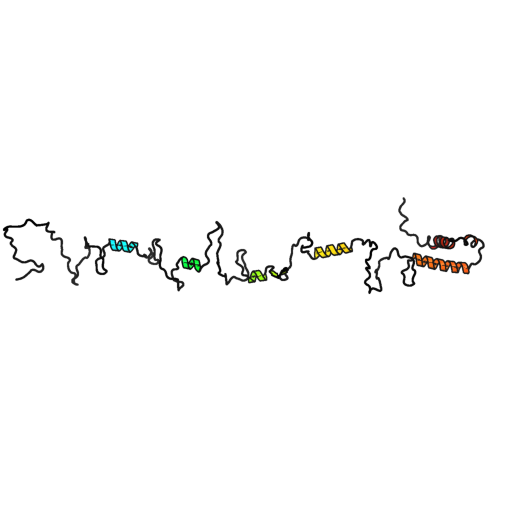.588 1.00 81.06 72 LYS A C 1
ATOM 535 O O . LYS A 1 72 ? 23.010 12.457 -42.815 1.00 81.06 72 LYS A O 1
ATOM 540 N N . GLN A 1 73 ? 24.032 10.952 -44.113 1.00 80.50 73 GLN A N 1
ATOM 541 C CA . GLN A 1 73 ? 23.078 9.857 -43.908 1.00 80.50 73 GLN A CA 1
ATOM 542 C C . GLN A 1 73 ? 23.570 8.791 -42.922 1.00 80.50 73 GLN A C 1
ATOM 544 O O . GLN A 1 73 ? 22.748 8.044 -42.402 1.00 80.50 73 GLN A O 1
ATOM 549 N N . CYS A 1 74 ? 24.866 8.755 -42.617 1.00 80.88 74 CYS A N 1
ATOM 550 C CA . CYS A 1 74 ? 25.441 7.796 -41.676 1.00 80.88 74 CYS A CA 1
ATOM 551 C C . CYS A 1 74 ? 25.420 8.287 -40.218 1.00 80.88 74 CYS A C 1
ATOM 553 O O . CYS A 1 74 ? 25.429 9.498 -39.949 1.00 80.88 74 CYS A O 1
ATOM 555 N N . LEU A 1 75 ? 25.445 7.321 -39.293 1.00 86.12 75 LEU A N 1
ATOM 556 C CA . LEU A 1 75 ? 25.907 7.524 -37.919 1.00 86.12 75 LEU A CA 1
ATOM 557 C C . LEU A 1 75 ? 27.405 7.834 -37.953 1.00 86.12 75 LEU A C 1
ATOM 559 O O . LEU A 1 75 ? 28.137 7.265 -38.768 1.00 86.12 75 LEU A O 1
ATOM 563 N N . LYS A 1 76 ? 27.856 8.733 -37.085 1.00 84.44 76 LYS A N 1
ATOM 564 C CA . LYS A 1 76 ? 29.281 9.030 -36.925 1.00 84.44 76 LYS A CA 1
ATOM 565 C C . LYS A 1 76 ? 29.726 8.677 -35.532 1.00 84.44 76 LYS A C 1
ATOM 567 O O . LYS A 1 76 ? 28.919 8.746 -34.621 1.00 84.44 76 LYS A O 1
ATOM 572 N N . LEU A 1 77 ? 31.001 8.360 -35.378 1.00 87.31 77 LEU A N 1
ATOM 573 C CA . LEU A 1 77 ? 31.592 8.423 -34.056 1.00 87.31 77 LEU A CA 1
ATOM 574 C C . LEU A 1 77 ? 31.670 9.888 -33.609 1.00 87.31 77 LEU A C 1
ATOM 576 O O . LEU A 1 77 ? 31.869 10.788 -34.433 1.00 87.31 77 LEU A O 1
ATOM 580 N N . ASP A 1 78 ? 31.478 10.107 -32.320 1.00 82.50 78 ASP A N 1
ATOM 581 C CA . ASP A 1 78 ? 31.675 11.381 -31.653 1.00 82.50 78 ASP A CA 1
ATOM 582 C C . ASP A 1 78 ? 33.153 11.815 -31.711 1.00 82.50 78 ASP A C 1
ATOM 584 O O . ASP A 1 78 ? 34.024 11.118 -32.238 1.00 82.50 78 ASP A O 1
ATOM 588 N N . ALA A 1 79 ? 33.463 12.992 -31.164 1.00 83.19 79 ALA A N 1
ATOM 589 C CA . ALA A 1 79 ? 34.830 13.513 -31.170 1.00 83.19 79 ALA A CA 1
ATOM 590 C C . ALA A 1 79 ? 35.826 12.612 -30.411 1.00 83.19 79 ALA A C 1
ATOM 592 O O . ALA A 1 79 ? 37.027 12.698 -30.670 1.00 83.19 79 ALA A O 1
ATOM 593 N N . THR A 1 80 ? 35.345 11.765 -29.492 1.00 84.19 80 THR A N 1
ATOM 594 C CA . THR A 1 80 ? 36.182 10.826 -28.733 1.00 84.19 80 THR A CA 1
ATOM 595 C C . THR A 1 80 ? 36.394 9.489 -29.442 1.00 84.19 80 THR A C 1
ATOM 597 O O . THR A 1 80 ? 37.327 8.766 -29.098 1.00 84.19 80 THR A O 1
ATOM 600 N N . GLY A 1 81 ? 35.584 9.177 -30.458 1.00 85.25 81 GLY A N 1
ATOM 601 C CA . GLY A 1 81 ? 35.661 7.914 -31.184 1.00 85.25 81 GLY A CA 1
ATOM 602 C C . GLY A 1 81 ? 34.937 6.753 -30.498 1.00 85.25 81 GLY A C 1
ATOM 603 O O . GLY A 1 81 ? 35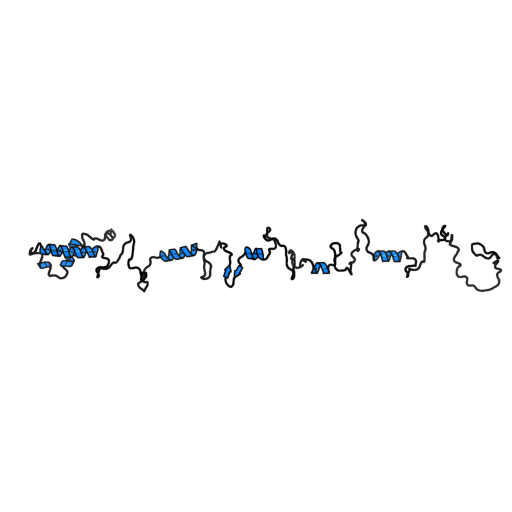.059 5.625 -30.972 1.00 85.25 81 GLY A O 1
ATOM 604 N N . ASN A 1 82 ? 34.211 7.004 -29.407 1.00 83.00 82 ASN A N 1
ATOM 605 C CA . ASN A 1 82 ? 33.638 5.954 -28.560 1.00 83.00 82 ASN A CA 1
ATOM 606 C C . ASN A 1 82 ? 32.115 5.842 -28.683 1.00 83.00 82 ASN A C 1
ATOM 608 O O . ASN A 1 82 ? 31.568 4.771 -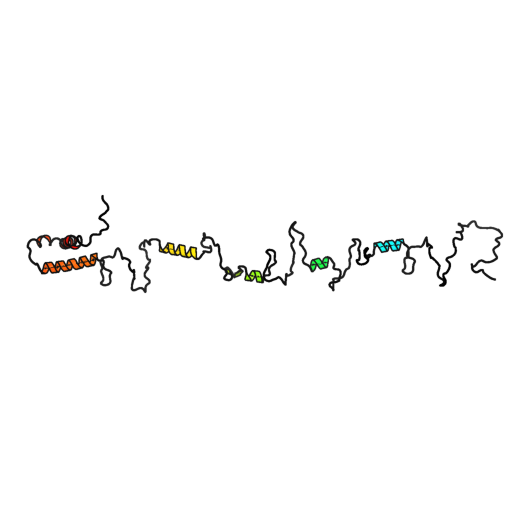28.427 1.00 83.00 82 ASN A O 1
ATOM 612 N N . GLU A 1 83 ? 31.424 6.909 -29.088 1.00 85.88 83 GLU A N 1
ATOM 613 C CA . GLU A 1 83 ? 29.959 6.940 -29.131 1.00 85.88 83 GLU A CA 1
ATOM 614 C C . GLU A 1 83 ? 29.442 7.221 -30.538 1.00 85.88 83 GLU A C 1
ATOM 616 O O . GLU A 1 83 ? 30.006 8.029 -31.267 1.00 85.88 83 GLU A O 1
ATOM 621 N N . PHE A 1 84 ? 28.336 6.585 -30.931 1.00 88.00 84 PHE A N 1
ATOM 622 C CA . PHE A 1 84 ? 27.674 6.902 -32.194 1.00 88.00 84 PHE A CA 1
ATOM 623 C C . PHE A 1 84 ? 26.727 8.104 -32.041 1.00 88.00 84 PHE A C 1
ATOM 625 O O . PHE A 1 84 ? 25.708 8.021 -31.360 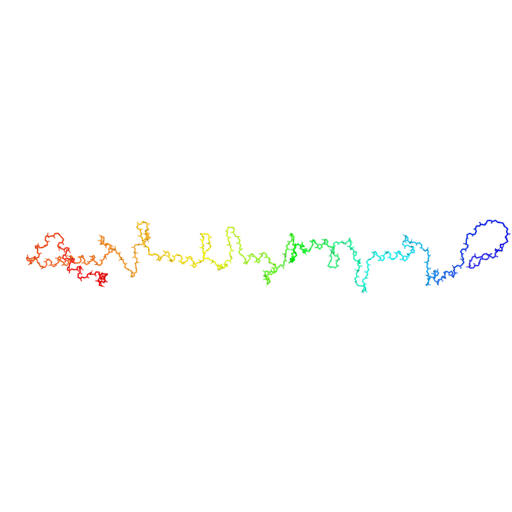1.00 88.00 84 PHE A O 1
ATOM 632 N N . ASP A 1 85 ? 27.008 9.194 -32.753 1.00 85.62 85 ASP A N 1
ATOM 633 C CA . ASP A 1 85 ? 26.148 10.367 -32.883 1.00 85.62 85 ASP A CA 1
ATOM 634 C C . ASP A 1 85 ? 25.197 10.234 -34.088 1.00 85.62 85 ASP A C 1
ATOM 636 O O . ASP A 1 85 ? 25.598 10.148 -35.259 1.00 85.62 85 ASP A O 1
ATOM 640 N N . SER A 1 86 ? 23.897 10.254 -33.793 1.00 86.44 86 SER A N 1
ATOM 641 C CA . SER A 1 86 ? 22.820 10.266 -34.788 1.00 86.44 86 SER A CA 1
ATOM 642 C C . SER A 1 86 ? 22.529 11.658 -35.361 1.00 86.44 86 SER A C 1
ATOM 644 O O . SER A 1 86 ? 21.770 11.782 -36.327 1.00 86.44 86 SER A O 1
ATOM 646 N N . ARG A 1 87 ? 23.127 12.716 -34.798 1.00 84.88 87 ARG A N 1
ATOM 647 C CA . ARG A 1 87 ? 22.897 14.136 -35.108 1.00 84.88 87 ARG A CA 1
ATOM 648 C C . ARG A 1 87 ? 21.425 14.523 -34.996 1.00 84.88 87 ARG A C 1
ATOM 650 O O . ARG A 1 87 ? 20.868 15.181 -35.876 1.00 84.88 87 ARG A O 1
ATOM 657 N N . GLY A 1 88 ? 20.777 14.034 -33.939 1.00 84.81 88 GLY A N 1
ATOM 658 C CA . GLY A 1 88 ? 19.357 14.257 -33.668 1.00 84.81 88 GLY A CA 1
ATOM 659 C C . GLY A 1 88 ? 18.404 13.525 -34.617 1.00 84.81 88 GLY A C 1
ATOM 660 O O . GLY A 1 88 ? 17.201 13.780 -34.587 1.00 84.81 88 GLY A O 1
ATOM 661 N N . LYS A 1 89 ? 18.904 12.623 -35.473 1.00 85.62 89 LYS A N 1
ATOM 662 C CA . LYS A 1 89 ? 18.046 11.809 -36.338 1.00 85.62 89 LYS A CA 1
ATOM 663 C C . LYS A 1 89 ? 17.491 10.615 -35.563 1.00 85.62 89 LYS A C 1
ATOM 665 O O . LYS A 1 89 ? 18.235 9.968 -34.829 1.00 85.62 89 LYS A O 1
ATOM 670 N N . PRO A 1 90 ? 16.208 10.269 -35.753 1.00 87.06 90 PRO A N 1
ATOM 671 C CA . PRO A 1 90 ? 15.639 9.103 -35.100 1.00 87.06 90 PRO A CA 1
ATOM 672 C C . PRO A 1 90 ? 16.298 7.822 -35.623 1.00 87.06 90 PRO A C 1
ATOM 674 O O . PRO A 1 90 ? 16.378 7.601 -36.833 1.00 87.06 90 PRO A O 1
ATOM 677 N N . ILE A 1 91 ? 16.717 6.953 -34.705 1.00 87.50 91 ILE A N 1
ATOM 678 C CA . ILE A 1 91 ? 17.106 5.578 -35.022 1.00 87.50 91 ILE A CA 1
ATOM 679 C C . ILE A 1 91 ? 15.821 4.751 -35.054 1.00 87.50 91 ILE A C 1
ATOM 681 O O . ILE A 1 91 ? 15.095 4.655 -34.065 1.00 87.50 91 ILE A O 1
ATOM 685 N N . THR A 1 92 ? 15.499 4.201 -36.221 1.00 88.25 92 THR A N 1
ATOM 686 C CA . THR A 1 92 ? 14.265 3.437 -36.454 1.00 88.25 92 THR A CA 1
ATOM 687 C C . THR A 1 92 ? 14.595 1.996 -36.838 1.00 88.25 92 THR A C 1
ATOM 689 O O . THR A 1 92 ? 15.754 1.669 -37.073 1.00 88.25 92 THR A O 1
ATOM 692 N N . ASN A 1 93 ? 13.579 1.128 -36.879 1.00 89.00 93 ASN A N 1
ATOM 693 C CA . ASN A 1 93 ? 13.721 -0.295 -37.218 1.00 89.00 93 ASN A CA 1
ATOM 694 C C . ASN A 1 93 ? 14.648 -1.096 -36.278 1.00 89.00 93 ASN A C 1
ATOM 696 O O . ASN A 1 93 ? 15.299 -2.050 -36.697 1.00 89.00 93 ASN A O 1
ATOM 700 N N . LEU A 1 94 ? 14.699 -0.712 -35.001 1.00 91.50 94 LEU A N 1
ATOM 701 C CA . LEU A 1 94 ? 15.365 -1.507 -33.974 1.00 91.50 94 LEU A CA 1
ATOM 702 C C . LEU A 1 94 ? 14.506 -2.733 -33.607 1.00 91.50 94 LEU A C 1
ATOM 704 O O . LEU A 1 94 ? 13.284 -2.583 -33.429 1.00 91.50 94 LEU A O 1
ATOM 708 N N . PRO A 1 95 ? 15.112 -3.928 -33.476 1.00 92.50 95 PRO A N 1
ATOM 709 C CA . PRO A 1 95 ? 14.425 -5.097 -32.936 1.00 92.50 95 PRO A CA 1
ATOM 710 C C . PRO A 1 95 ? 14.021 -4.874 -31.468 1.00 92.50 95 PRO A C 1
ATOM 712 O O . PRO A 1 95 ? 14.383 -3.877 -30.843 1.00 92.50 95 PRO A O 1
ATOM 715 N N . GLU A 1 96 ? 13.202 -5.775 -30.920 1.00 91.88 96 GLU A N 1
ATOM 716 C CA . GLU A 1 96 ? 13.055 -5.838 -29.459 1.00 91.88 96 GLU A CA 1
ATOM 717 C C . GLU A 1 96 ? 14.392 -6.302 -28.842 1.00 91.88 96 GLU A C 1
ATOM 719 O O . GLU A 1 96 ? 15.080 -7.112 -29.473 1.00 91.88 96 GLU A O 1
ATOM 724 N N . PRO A 1 97 ? 14.770 -5.790 -27.658 1.00 94.88 97 PRO A N 1
ATOM 725 C CA . PRO A 1 97 ? 16.023 -6.162 -27.003 1.00 94.88 97 PRO A CA 1
ATOM 726 C C . PRO A 1 97 ? 15.999 -7.626 -26.546 1.00 94.88 97 PRO A C 1
ATOM 728 O O . PRO A 1 97 ? 14.967 -8.122 -26.087 1.00 94.88 97 PRO A O 1
ATOM 731 N N . ASN A 1 98 ? 17.144 -8.298 -26.643 1.00 93.56 98 ASN A N 1
ATOM 732 C CA . ASN A 1 98 ? 17.372 -9.666 -26.171 1.00 93.56 98 ASN A CA 1
ATOM 733 C C . ASN A 1 98 ? 18.423 -9.728 -25.054 1.00 93.56 98 ASN A C 1
ATOM 735 O O . ASN A 1 98 ? 18.408 -10.676 -24.269 1.00 93.56 98 ASN A O 1
ATOM 739 N N . THR A 1 99 ? 19.328 -8.748 -24.986 1.00 93.44 99 THR A N 1
ATOM 740 C CA . THR A 1 99 ? 20.351 -8.623 -23.938 1.00 93.44 99 THR A CA 1
ATOM 741 C C . THR A 1 99 ? 20.282 -7.251 -23.267 1.00 93.44 99 THR A C 1
ATOM 743 O O . THR A 1 99 ? 19.650 -6.323 -23.777 1.00 93.44 99 THR A O 1
ATOM 746 N N . ASP A 1 100 ? 20.968 -7.108 -22.135 1.00 90.44 100 ASP A N 1
ATOM 747 C CA . ASP A 1 100 ? 21.038 -5.845 -21.389 1.00 90.44 100 ASP A CA 1
ATOM 748 C C . ASP A 1 100 ? 21.885 -4.768 -22.097 1.00 90.44 100 ASP A C 1
ATOM 750 O O . ASP A 1 100 ? 21.863 -3.603 -21.704 1.00 90.44 100 ASP A O 1
ATOM 754 N N . GLU A 1 101 ? 22.616 -5.141 -23.151 1.00 89.44 101 GLU A N 1
ATOM 755 C CA . GLU A 1 101 ? 23.454 -4.239 -23.952 1.00 89.44 101 GLU A CA 1
ATOM 756 C C . GLU A 1 101 ? 22.719 -3.688 -25.188 1.00 89.44 101 GLU A C 1
ATOM 758 O O . GLU A 1 101 ? 23.231 -2.805 -25.881 1.00 89.44 101 GLU A O 1
ATOM 763 N N . ASP A 1 102 ? 21.516 -4.190 -25.483 1.00 90.81 102 ASP A N 1
ATOM 764 C CA . ASP A 1 102 ? 20.770 -3.811 -26.679 1.00 90.81 102 ASP A CA 1
ATOM 765 C C . ASP A 1 102 ? 20.155 -2.405 -26.578 1.00 90.81 102 ASP A C 1
ATOM 767 O O . ASP A 1 102 ? 19.613 -1.975 -25.556 1.00 90.81 102 ASP A O 1
ATOM 771 N N . ILE A 1 103 ? 20.141 -1.694 -27.710 1.00 88.69 103 ILE A N 1
ATOM 772 C CA . ILE A 1 103 ? 19.442 -0.411 -27.826 1.00 88.69 103 ILE A CA 1
ATOM 773 C C . ILE A 1 103 ? 17.930 -0.652 -27.795 1.00 88.69 103 ILE A C 1
ATOM 775 O O . ILE A 1 103 ? 17.376 -1.394 -28.609 1.00 88.69 103 ILE A O 1
ATOM 779 N N . VAL A 1 104 ? 17.232 0.056 -26.909 1.00 91.25 104 VAL A N 1
ATOM 780 C CA . VAL A 1 104 ? 15.783 -0.080 -26.729 1.00 91.25 104 VAL A CA 1
ATOM 781 C C . VAL A 1 104 ? 14.990 1.018 -27.434 1.00 91.25 104 VAL A C 1
ATOM 783 O O . VAL A 1 104 ? 15.294 2.209 -27.359 1.00 91.25 104 VAL A O 1
ATOM 786 N N . LYS A 1 105 ? 13.889 0.633 -28.084 1.00 92.31 105 LYS A N 1
ATOM 787 C CA . LYS A 1 105 ? 12.912 1.586 -28.632 1.00 92.31 105 LYS A CA 1
ATOM 788 C C . LYS A 1 105 ? 11.993 2.131 -27.538 1.00 92.31 105 LYS A C 1
ATOM 790 O O . LYS A 1 105 ? 11.541 1.394 -26.664 1.00 92.31 105 LYS A O 1
ATOM 795 N N . LEU A 1 106 ? 11.585 3.398 -27.656 1.00 88.06 106 LEU A N 1
ATOM 796 C CA . LEU A 1 106 ? 10.665 4.044 -26.704 1.00 88.06 106 LEU A CA 1
ATOM 797 C C . LEU A 1 106 ? 9.357 3.255 -26.498 1.00 88.06 106 LEU A C 1
ATOM 799 O O . LEU A 1 106 ? 8.813 3.213 -25.398 1.00 88.06 106 LEU A O 1
ATOM 803 N N . GLY A 1 107 ? 8.850 2.607 -27.551 1.00 88.06 107 GLY A N 1
ATOM 804 C CA . GLY A 1 107 ? 7.653 1.769 -27.461 1.00 88.06 107 GLY A CA 1
ATOM 805 C C . GLY A 1 107 ? 7.820 0.553 -26.544 1.00 88.06 107 GLY A C 1
ATOM 806 O O . GLY A 1 107 ? 6.855 0.176 -25.885 1.00 88.06 107 GLY A O 1
ATOM 807 N N . TYR A 1 108 ? 9.020 -0.032 -26.478 1.00 89.88 108 TYR A N 1
ATOM 808 C CA . TYR A 1 108 ? 9.337 -1.118 -25.550 1.00 89.88 108 TYR A CA 1
ATOM 809 C C . TYR A 1 108 ? 9.337 -0.599 -24.112 1.00 89.88 108 TYR A C 1
ATOM 811 O O . TYR A 1 108 ? 8.562 -1.089 -23.296 1.00 89.88 108 TYR A O 1
ATOM 819 N N . LEU A 1 109 ? 10.081 0.480 -23.834 1.00 87.94 109 LEU A N 1
ATOM 820 C CA . LEU A 1 109 ? 10.119 1.119 -22.510 1.00 87.94 109 LEU A CA 1
ATOM 821 C C . LEU A 1 109 ? 8.716 1.462 -21.989 1.00 87.94 109 LEU A C 1
ATOM 823 O O . LEU A 1 109 ? 8.371 1.130 -20.860 1.00 87.94 109 LEU A O 1
ATOM 827 N N . LYS A 1 110 ? 7.853 2.047 -22.833 1.00 85.12 110 LYS A N 1
ATOM 828 C CA . LYS A 1 110 ? 6.472 2.394 -22.450 1.00 85.12 110 LYS A CA 1
ATOM 829 C C . LYS A 1 110 ? 5.602 1.191 -22.072 1.00 85.12 110 LYS A C 1
ATOM 831 O O . LYS A 1 110 ? 4.573 1.381 -21.417 1.00 85.12 110 LYS A O 1
ATOM 836 N N . ARG A 1 111 ? 5.936 -0.018 -22.530 1.00 84.75 111 ARG A N 1
ATOM 837 C CA . ARG A 1 111 ? 5.194 -1.253 -22.222 1.00 84.75 111 ARG A CA 1
ATOM 838 C C . ARG A 1 111 ? 5.821 -2.046 -21.080 1.00 84.75 111 ARG A C 1
ATOM 840 O O . ARG A 1 111 ? 5.063 -2.650 -20.330 1.00 84.75 111 ARG A O 1
ATOM 847 N N . SER A 1 112 ? 7.145 -2.022 -20.969 1.00 85.06 112 SER A N 1
ATOM 848 C CA . SER A 1 112 ? 7.908 -2.884 -20.061 1.00 85.06 112 SER A CA 1
ATOM 849 C C . SER A 1 112 ? 8.344 -2.192 -18.768 1.00 85.06 112 SER A C 1
ATOM 851 O O . SER A 1 112 ? 8.670 -2.880 -17.808 1.00 85.06 112 SER A O 1
ATOM 853 N N . CYS A 1 113 ? 8.328 -0.857 -18.712 1.00 82.12 113 CYS A N 1
ATOM 854 C CA . CYS A 1 113 ? 8.755 -0.092 -17.540 1.00 82.12 113 CYS A CA 1
ATOM 855 C C . CYS A 1 113 ? 7.592 0.654 -16.877 1.00 82.12 113 CYS A C 1
ATOM 857 O O . CYS A 1 113 ? 6.564 0.941 -17.502 1.00 82.12 113 CYS A O 1
ATOM 859 N N . LEU A 1 114 ? 7.798 1.032 -15.612 1.00 84.25 114 LEU A N 1
ATOM 860 C CA . LEU A 1 114 ? 6.969 2.029 -14.942 1.00 84.25 114 LEU A CA 1
ATOM 861 C C . LEU A 1 114 ? 7.171 3.370 -15.639 1.00 84.25 114 LEU A C 1
ATOM 863 O O . LEU A 1 114 ? 8.285 3.886 -15.712 1.00 84.25 114 LEU A O 1
ATOM 867 N N . ILE A 1 115 ? 6.087 3.920 -16.173 1.00 77.12 115 ILE A N 1
ATOM 868 C CA . ILE A 1 115 ? 6.104 5.231 -16.811 1.00 77.12 115 ILE A CA 1
ATOM 869 C C . ILE A 1 115 ? 5.517 6.260 -15.861 1.00 77.12 115 ILE A C 1
ATOM 871 O O . ILE A 1 115 ? 4.476 6.033 -15.238 1.00 77.12 115 ILE A O 1
ATOM 875 N N . MET A 1 116 ? 6.189 7.403 -15.777 1.00 76.50 116 MET A N 1
ATOM 876 C CA . MET A 1 116 ? 5.609 8.576 -15.147 1.00 76.50 116 MET A CA 1
ATOM 877 C C . MET A 1 116 ? 4.390 9.011 -15.955 1.00 76.50 116 MET A C 1
ATOM 879 O O . MET A 1 116 ? 4.455 9.170 -17.177 1.00 76.50 116 MET A O 1
ATOM 883 N N . LYS A 1 117 ? 3.266 9.182 -15.268 1.00 73.31 117 LYS A N 1
ATOM 884 C CA . LYS A 1 117 ? 2.047 9.716 -15.849 1.00 73.31 117 LYS A CA 1
ATOM 885 C C . LYS A 1 117 ? 2.141 11.235 -15.833 1.00 73.31 117 LYS A C 1
ATOM 887 O O . LYS A 1 117 ? 2.092 11.863 -14.781 1.00 73.31 117 LYS A O 1
ATOM 892 N N . GLU A 1 118 ? 2.285 11.811 -17.015 1.00 68.88 118 GLU A N 1
ATOM 893 C CA . GLU A 1 118 ? 2.223 13.253 -17.220 1.00 68.88 118 GLU A CA 1
ATOM 894 C C . GLU A 1 118 ? 0.783 13.707 -16.930 1.00 68.88 118 GLU A C 1
ATOM 896 O O . GLU A 1 118 ? -0.155 13.250 -17.588 1.00 68.88 118 GLU A O 1
ATOM 901 N N . GLY A 1 119 ? 0.566 14.509 -15.884 1.00 60.12 119 GLY A N 1
ATOM 902 C CA . GLY A 1 119 ? -0.809 14.833 -15.490 1.00 60.12 119 GLY A CA 1
ATOM 903 C C . GLY A 1 119 ? -0.999 15.867 -14.392 1.00 60.12 119 GLY A C 1
ATOM 904 O O . GLY A 1 119 ? -2.006 16.564 -14.414 1.00 60.12 119 GLY A 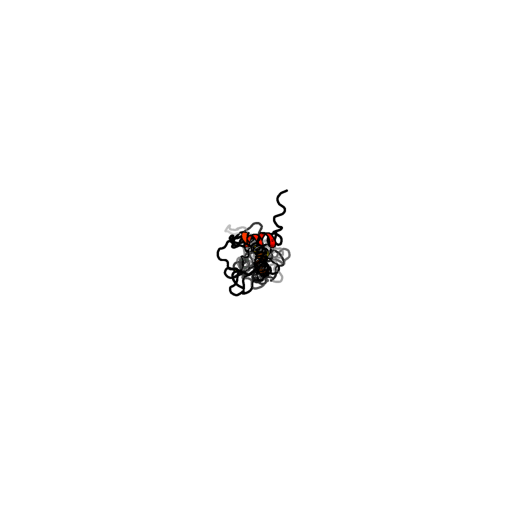O 1
ATOM 905 N N . GLU A 1 120 ? -0.051 16.044 -13.477 1.00 61.22 120 GLU A N 1
ATOM 906 C CA . GLU A 1 120 ? -0.166 17.072 -12.442 1.00 61.22 120 GLU A CA 1
ATOM 907 C C . GLU A 1 120 ? 1.176 17.793 -12.319 1.00 61.22 120 GLU A C 1
ATOM 909 O O . GLU A 1 120 ? 2.194 17.167 -12.018 1.00 61.22 120 GLU A O 1
ATOM 914 N N . LYS A 1 121 ? 1.189 19.109 -12.594 1.00 61.91 121 LYS A N 1
ATOM 915 C CA . LYS A 1 121 ? 2.316 19.966 -12.202 1.00 61.91 121 LYS A CA 1
ATOM 916 C C . LYS A 1 121 ? 2.526 19.706 -10.708 1.00 61.91 121 LYS A C 1
ATOM 918 O O . LYS A 1 121 ? 1.578 19.835 -9.944 1.00 61.91 121 LYS A O 1
ATOM 923 N N . ASP A 1 122 ? 3.719 19.252 -10.343 1.00 70.12 122 ASP A N 1
ATOM 924 C CA . ASP A 1 122 ? 4.150 18.972 -8.966 1.00 70.12 122 ASP A CA 1
ATOM 925 C C . ASP A 1 122 ? 3.810 17.586 -8.376 1.00 70.12 122 ASP A C 1
ATOM 927 O O . ASP A 1 122 ? 4.076 17.362 -7.195 1.00 70.12 122 ASP A O 1
ATOM 931 N N . LYS A 1 123 ? 3.322 16.607 -9.163 1.00 69.06 123 LYS A N 1
ATOM 932 C CA . LYS A 1 123 ? 3.255 15.200 -8.702 1.00 69.06 123 LYS A CA 1
ATOM 933 C C . LYS A 1 123 ? 3.930 14.207 -9.643 1.00 69.06 123 LYS A C 1
ATOM 935 O O . LYS A 1 123 ? 3.604 14.097 -10.822 1.00 69.06 123 LYS A O 1
ATOM 940 N N . VAL A 1 124 ? 4.827 13.409 -9.069 1.00 74.12 124 VAL A N 1
ATOM 941 C CA . VAL A 1 124 ? 5.437 12.236 -9.705 1.00 74.12 124 VAL A CA 1
ATOM 942 C C . VAL A 1 124 ? 4.506 11.045 -9.473 1.00 74.12 124 VAL A C 1
ATOM 944 O O . VAL A 1 124 ? 4.499 10.458 -8.396 1.00 74.12 124 VAL A O 1
ATOM 947 N N . ILE A 1 125 ? 3.690 10.700 -10.471 1.00 77.44 125 ILE A N 1
ATOM 948 C CA . ILE A 1 125 ? 2.786 9.541 -10.411 1.00 77.44 125 ILE A CA 1
ATOM 949 C C . ILE A 1 125 ? 3.322 8.448 -11.335 1.00 77.44 125 ILE A C 1
ATOM 951 O O . ILE A 1 125 ? 3.487 8.685 -12.530 1.00 77.44 125 ILE A O 1
ATOM 955 N N . PHE A 1 126 ? 3.551 7.244 -10.807 1.00 82.12 126 PHE A N 1
ATOM 956 C CA . PHE A 1 126 ? 3.902 6.064 -11.602 1.00 82.12 126 PHE A CA 1
ATOM 957 C C . PHE A 1 126 ? 2.666 5.193 -11.842 1.00 82.12 126 PHE A C 1
ATOM 959 O O . PHE A 1 126 ? 1.985 4.801 -10.896 1.00 82.12 126 PHE A O 1
ATOM 966 N N . ASP A 1 127 ? 2.377 4.872 -13.106 1.00 80.25 127 ASP A N 1
ATOM 967 C CA . ASP A 1 127 ? 1.265 3.988 -13.472 1.00 80.25 127 ASP A CA 1
ATOM 968 C C . ASP A 1 127 ? 1.770 2.554 -13.712 1.00 80.25 127 ASP A C 1
ATOM 970 O O . ASP A 1 127 ? 2.465 2.274 -14.692 1.00 80.25 127 ASP A O 1
ATOM 974 N N . VAL A 1 128 ? 1.395 1.636 -12.814 1.00 83.38 128 VAL A N 1
ATOM 975 C CA . VAL A 1 128 ? 1.684 0.191 -12.916 1.00 83.38 128 VAL A CA 1
ATOM 976 C C . VAL A 1 128 ? 0.735 -0.537 -13.881 1.00 83.38 128 VAL A C 1
ATOM 978 O O . VAL A 1 128 ? 0.910 -1.727 -14.148 1.00 83.38 128 VAL A O 1
ATOM 981 N N . LYS A 1 129 ? -0.272 0.153 -14.431 1.00 80.56 129 LYS A N 1
ATOM 982 C CA . LYS A 1 129 ? -1.334 -0.371 -15.300 1.00 80.56 129 LYS A CA 1
ATOM 983 C C . LYS A 1 129 ? -2.044 -1.569 -14.657 1.00 80.56 129 LYS A C 1
ATOM 985 O O . LYS A 1 129 ? -2.670 -1.443 -13.614 1.00 80.56 129 LYS A O 1
ATOM 990 N N . ARG A 1 130 ? -1.967 -2.742 -15.296 1.00 78.81 130 ARG A N 1
ATOM 991 C CA . ARG A 1 130 ? -2.461 -4.032 -14.776 1.00 78.81 130 ARG A CA 1
ATOM 992 C C . ARG A 1 130 ? -1.342 -4.893 -14.175 1.00 78.81 130 ARG A C 1
ATOM 994 O O . ARG A 1 130 ? -1.567 -6.062 -13.875 1.00 78.81 130 ARG A O 1
ATOM 1001 N N . GLY A 1 131 ? -0.135 -4.342 -14.065 1.00 80.62 131 GLY A N 1
ATOM 1002 C CA . GLY A 1 131 ? 1.004 -4.987 -13.429 1.00 80.62 131 GLY A CA 1
ATOM 1003 C C . GLY A 1 131 ? 0.870 -5.012 -11.908 1.00 80.62 131 GLY A C 1
ATOM 1004 O O . GLY A 1 131 ? 0.010 -4.356 -11.322 1.00 80.62 131 GLY A O 1
ATOM 1005 N N . LYS A 1 132 ? 1.740 -5.791 -11.265 1.00 85.94 132 LYS A N 1
ATOM 1006 C CA . LYS A 1 132 ? 1.875 -5.841 -9.808 1.00 85.94 132 LYS A CA 1
ATOM 1007 C C . LYS A 1 132 ? 3.268 -5.358 -9.435 1.00 85.94 132 LYS A C 1
ATOM 1009 O O . LYS A 1 132 ? 4.234 -5.746 -10.086 1.00 85.94 132 LYS A O 1
ATOM 1014 N N . LEU A 1 133 ? 3.364 -4.561 -8.376 1.00 88.31 133 LEU A N 1
ATOM 1015 C CA . LEU A 1 133 ? 4.638 -4.319 -7.706 1.00 88.31 133 LEU A CA 1
ATOM 1016 C C . LEU A 1 133 ? 4.925 -5.517 -6.800 1.00 88.31 133 LEU A C 1
ATOM 1018 O O . LEU A 1 133 ? 4.111 -5.870 -5.946 1.00 88.31 133 LEU A O 1
ATOM 1022 N N . THR A 1 134 ? 6.055 -6.171 -7.030 1.00 87.50 134 THR A N 1
ATOM 1023 C CA . THR A 1 134 ? 6.531 -7.317 -6.248 1.00 87.50 134 THR A CA 1
ATOM 1024 C C . THR A 1 134 ? 7.846 -6.964 -5.565 1.00 87.50 134 THR A C 1
ATOM 1026 O O . THR A 1 134 ? 8.462 -5.961 -5.910 1.00 87.50 134 THR A O 1
ATOM 1029 N N . ASN A 1 135 ? 8.288 -7.792 -4.615 1.00 88.50 135 ASN A N 1
ATOM 1030 C CA . ASN A 1 135 ? 9.530 -7.583 -3.856 1.00 88.50 135 ASN A CA 1
ATOM 1031 C C . ASN A 1 135 ? 9.571 -6.257 -3.076 1.00 88.50 135 ASN A C 1
ATOM 1033 O O . ASN A 1 135 ? 10.636 -5.683 -2.882 1.00 88.50 135 ASN A O 1
ATOM 1037 N N . LEU A 1 136 ? 8.410 -5.781 -2.623 1.00 90.81 136 LEU A N 1
ATOM 1038 C CA . LEU A 1 136 ? 8.330 -4.686 -1.661 1.00 90.81 136 LEU A CA 1
ATOM 1039 C C . LEU A 1 136 ? 8.721 -5.201 -0.273 1.00 90.81 136 LEU A C 1
ATOM 1041 O O . LEU A 1 136 ? 8.313 -6.305 0.109 1.00 90.81 136 LEU A O 1
ATOM 1045 N N . GLU A 1 137 ? 9.460 -4.396 0.488 1.00 87.44 137 GLU A N 1
ATOM 1046 C CA . GLU A 1 137 ? 9.763 -4.704 1.886 1.00 87.44 137 GLU A CA 1
ATOM 1047 C C . GLU A 1 137 ? 8.477 -4.852 2.713 1.00 87.44 137 GLU A C 1
ATOM 1049 O O . GLU A 1 137 ? 7.418 -4.310 2.382 1.00 87.44 137 GLU A O 1
ATOM 1054 N N . GLN A 1 138 ? 8.535 -5.668 3.771 1.00 81.12 138 GLN A N 1
ATOM 1055 C CA . GLN A 1 138 ? 7.349 -5.955 4.585 1.00 81.12 138 GLN A CA 1
ATOM 1056 C C . GLN A 1 138 ? 6.994 -4.830 5.547 1.00 81.12 138 GLN A C 1
ATOM 1058 O O . GLN A 1 138 ? 5.830 -4.725 5.911 1.00 81.12 138 GLN A O 1
ATOM 1063 N N . VAL A 1 139 ? 7.963 -4.015 5.955 1.00 91.44 139 VAL A N 1
ATOM 1064 C CA . VAL A 1 139 ? 7.757 -2.943 6.925 1.00 91.44 139 VAL A CA 1
ATOM 1065 C C . VAL A 1 139 ? 8.220 -1.641 6.275 1.00 91.44 139 VAL A C 1
ATOM 1067 O O . VAL A 1 139 ? 9.406 -1.545 5.972 1.00 91.44 139 VAL A O 1
ATOM 1070 N N . PRO A 1 140 ? 7.324 -0.666 6.034 1.00 94.12 140 PRO A N 1
ATOM 1071 C CA . PRO A 1 140 ? 7.727 0.650 5.563 1.00 94.12 140 PRO A CA 1
ATOM 1072 C C . PRO A 1 140 ? 8.560 1.338 6.647 1.00 94.12 140 PRO A C 1
ATOM 1074 O O . PRO A 1 140 ? 8.243 1.252 7.838 1.00 94.12 140 PRO A O 1
ATOM 1077 N N . THR A 1 141 ? 9.620 2.017 6.230 1.00 94.50 141 THR A N 1
ATOM 1078 C CA . THR A 1 141 ? 10.519 2.769 7.117 1.00 94.50 141 THR A CA 1
ATOM 1079 C C . THR A 1 141 ? 10.396 4.274 6.908 1.00 94.50 141 THR A C 1
ATOM 1081 O O . THR A 1 141 ? 10.633 5.036 7.845 1.00 94.50 141 THR A O 1
ATOM 1084 N N . ASP A 1 142 ? 9.952 4.692 5.721 1.00 93.50 142 ASP A N 1
ATOM 1085 C CA . ASP A 1 142 ? 9.673 6.076 5.362 1.00 93.50 142 ASP A CA 1
ATOM 1086 C C . ASP A 1 142 ? 8.157 6.307 5.158 1.00 93.50 142 ASP A C 1
ATOM 1088 O O . ASP A 1 142 ? 7.456 5.423 4.654 1.00 93.50 142 ASP A O 1
ATOM 1092 N N . PRO A 1 143 ? 7.609 7.486 5.519 1.00 89.50 143 PRO A N 1
ATOM 1093 C CA . PRO A 1 143 ? 6.198 7.816 5.295 1.00 89.50 143 PRO A CA 1
ATOM 1094 C C . PRO A 1 143 ? 5.727 7.735 3.834 1.00 89.50 143 PRO A C 1
ATOM 1096 O O . PRO A 1 143 ? 4.521 7.651 3.596 1.00 89.50 143 PRO A O 1
ATOM 1099 N N . PHE A 1 144 ? 6.645 7.793 2.866 1.00 85.81 144 PHE A N 1
ATOM 1100 C CA . PHE A 1 144 ? 6.349 7.723 1.435 1.00 85.81 144 PHE A CA 1
ATOM 1101 C C . PHE A 1 144 ? 6.580 6.331 0.829 1.00 85.81 144 PHE A C 1
ATOM 1103 O O . PHE A 1 144 ? 6.422 6.165 -0.385 1.00 85.81 144 PHE A O 1
ATOM 1110 N N . ASP A 1 145 ? 6.914 5.330 1.647 1.00 90.69 145 ASP A N 1
ATOM 1111 C CA . ASP A 1 145 ? 7.110 3.960 1.181 1.00 90.69 145 ASP A CA 1
ATOM 1112 C C . ASP A 1 145 ? 5.812 3.337 0.650 1.00 90.69 145 ASP A C 1
ATOM 1114 O O . ASP A 1 145 ? 4.719 3.467 1.211 1.00 90.69 145 ASP A O 1
ATOM 1118 N N . VAL A 1 146 ? 5.946 2.576 -0.438 1.00 90.12 146 VAL A N 1
ATOM 1119 C CA . VAL A 1 146 ? 4.859 1.743 -0.958 1.00 90.12 146 VAL A CA 1
ATOM 1120 C C . VAL A 1 146 ? 4.741 0.488 -0.099 1.00 90.12 146 VAL A C 1
ATOM 1122 O O . VAL A 1 146 ? 5.685 -0.291 0.016 1.00 90.12 146 VAL A O 1
ATOM 1125 N N . VAL A 1 147 ? 3.552 0.238 0.446 1.00 93.00 147 VAL A N 1
ATOM 1126 C CA . VAL A 1 147 ? 3.280 -0.950 1.266 1.00 93.00 147 VAL A CA 1
ATOM 1127 C C . VAL A 1 147 ? 2.655 -2.081 0.457 1.00 93.00 147 VAL A C 1
ATOM 1129 O O . VAL A 1 147 ? 1.828 -1.871 -0.434 1.00 93.00 147 VAL A O 1
ATOM 1132 N N . ASN A 1 148 ? 3.022 -3.316 0.793 1.00 93.19 148 ASN A N 1
ATOM 1133 C CA . ASN A 1 148 ? 2.362 -4.498 0.247 1.00 93.19 148 ASN A CA 1
ATOM 1134 C C . ASN A 1 148 ? 1.066 -4.828 1.016 1.00 93.19 148 ASN A C 1
ATOM 1136 O O . ASN A 1 148 ? 0.832 -4.361 2.132 1.00 93.19 148 ASN A O 1
ATOM 1140 N N . LYS A 1 149 ? 0.218 -5.679 0.425 1.00 90.88 149 LYS A N 1
ATOM 1141 C CA . LYS A 1 149 ? -1.073 -6.055 1.022 1.00 90.88 149 LYS A CA 1
ATOM 1142 C C . LYS A 1 149 ? -0.923 -6.752 2.379 1.00 90.88 149 LYS A C 1
ATOM 1144 O O . LYS A 1 149 ? -1.747 -6.515 3.251 1.00 90.88 149 LYS A O 1
ATOM 1149 N N . LYS A 1 150 ? 0.125 -7.560 2.572 1.00 91.69 150 LYS A N 1
ATOM 1150 C CA . LYS A 1 150 ? 0.382 -8.252 3.842 1.00 91.69 150 LYS A CA 1
ATOM 1151 C C . LYS A 1 150 ? 0.574 -7.247 4.981 1.00 91.69 150 LYS A C 1
ATOM 1153 O O . LYS A 1 150 ? -0.069 -7.388 6.010 1.00 91.69 150 LYS A O 1
ATOM 1158 N N . TYR A 1 151 ? 1.373 -6.200 4.769 1.00 93.56 151 TYR A N 1
ATOM 1159 C CA . TYR A 1 151 ? 1.554 -5.144 5.767 1.00 93.56 151 TYR A CA 1
ATOM 1160 C C . TYR A 1 151 ? 0.223 -4.486 6.153 1.00 93.56 151 TYR A C 1
ATOM 1162 O O . TYR A 1 151 ? -0.066 -4.323 7.340 1.00 93.56 151 TYR A O 1
ATOM 1170 N N . VAL A 1 152 ? -0.610 -4.158 5.157 1.00 93.06 152 VAL A N 1
ATOM 1171 C CA . VAL A 1 152 ? -1.948 -3.588 5.384 1.00 93.06 152 VAL A CA 1
ATOM 1172 C C . VAL A 1 152 ? -2.822 -4.556 6.192 1.00 93.06 152 VAL A C 1
ATOM 1174 O O . VAL A 1 152 ? -3.392 -4.177 7.216 1.00 93.06 152 VAL A O 1
ATOM 1177 N N . ASP A 1 153 ? -2.857 -5.824 5.781 1.00 91.44 153 ASP A N 1
ATOM 1178 C CA . ASP A 1 153 ? -3.627 -6.897 6.414 1.00 91.44 153 ASP A CA 1
ATOM 1179 C C . ASP A 1 153 ? -3.097 -7.302 7.799 1.00 91.44 153 ASP A C 1
ATOM 1181 O O . ASP A 1 153 ? -3.789 -8.012 8.515 1.00 91.44 153 ASP A O 1
ATOM 1185 N N . GLU A 1 154 ? -1.933 -6.843 8.247 1.00 90.88 154 GLU A N 1
ATOM 1186 C CA . GLU A 1 154 ? -1.420 -7.121 9.599 1.00 90.88 154 GLU A CA 1
ATOM 1187 C C . GLU A 1 154 ? -1.565 -5.915 10.541 1.00 90.88 154 GLU A C 1
ATOM 1189 O O . GLU A 1 154 ? -1.707 -6.079 11.756 1.00 90.88 154 GLU A O 1
ATOM 1194 N N . ASN A 1 155 ? -1.570 -4.694 9.998 1.00 92.25 155 ASN A N 1
ATOM 1195 C CA . ASN A 1 155 ? -1.448 -3.476 10.804 1.00 92.25 155 ASN A CA 1
ATOM 1196 C C . ASN A 1 155 ? -2.712 -2.615 10.860 1.00 92.25 155 ASN A C 1
ATOM 1198 O O . ASN A 1 155 ? -2.855 -1.844 11.807 1.00 92.25 155 ASN A O 1
ATOM 1202 N N . PHE A 1 156 ? -3.643 -2.772 9.918 1.00 93.56 156 PHE A N 1
ATOM 1203 C CA . PHE A 1 156 ? -4.851 -1.946 9.841 1.00 93.56 156 PHE A CA 1
ATOM 1204 C C . PHE A 1 156 ? -6.116 -2.751 10.148 1.00 93.56 156 PHE A C 1
ATOM 1206 O O . PHE A 1 156 ? -6.123 -3.965 9.927 1.00 93.56 156 PHE A O 1
ATOM 1213 N N . PRO A 1 157 ? -7.192 -2.107 10.634 1.00 95.31 157 PRO A N 1
ATOM 1214 C CA . PRO A 1 157 ? -8.481 -2.764 10.781 1.00 95.31 157 PRO A CA 1
ATOM 1215 C C . PRO A 1 157 ? -8.966 -3.335 9.451 1.00 95.31 157 PRO A C 1
ATOM 1217 O O . PRO A 1 157 ? -8.818 -2.710 8.399 1.00 95.31 157 PRO A O 1
ATOM 1220 N N . THR A 1 158 ? -9.546 -4.527 9.503 1.00 94.50 158 THR A N 1
ATOM 1221 C CA . THR A 1 158 ? -10.121 -5.197 8.332 1.00 94.50 158 THR A CA 1
ATOM 1222 C C . THR A 1 158 ? -11.597 -5.451 8.550 1.00 94.50 158 THR A C 1
ATOM 1224 O O . THR A 1 158 ? -12.025 -5.728 9.665 1.00 94.50 158 THR A O 1
ATOM 1227 N N . MET A 1 159 ? -12.373 -5.341 7.479 1.00 94.44 159 MET A N 1
ATOM 1228 C CA . MET A 1 159 ? -13.801 -5.623 7.519 1.00 94.44 159 MET A CA 1
ATOM 1229 C C . MET A 1 159 ? -14.022 -7.132 7.366 1.00 94.44 159 MET A C 1
ATOM 1231 O O . MET A 1 159 ? -13.518 -7.729 6.413 1.00 94.44 159 MET A O 1
ATOM 1235 N N . ASP A 1 160 ? -14.757 -7.725 8.300 1.00 90.31 160 ASP A N 1
ATOM 1236 C CA . ASP A 1 160 ? -15.209 -9.117 8.280 1.00 90.31 160 ASP A CA 1
ATOM 1237 C C . ASP A 1 160 ? -16.742 -9.134 8.352 1.00 90.31 160 ASP A C 1
ATOM 1239 O O . ASP A 1 160 ? -17.345 -8.858 9.394 1.00 90.31 160 ASP A O 1
ATOM 1243 N N . GLY A 1 161 ? -17.381 -9.347 7.199 1.00 93.12 161 GLY A N 1
ATOM 1244 C CA . GLY A 1 161 ? -18.819 -9.129 7.034 1.00 93.12 161 GLY A CA 1
ATOM 1245 C C . GLY A 1 161 ? -19.209 -7.683 7.356 1.00 93.12 161 GLY A C 1
ATOM 1246 O O . GLY A 1 161 ? -18.725 -6.754 6.711 1.00 93.12 161 GLY A O 1
ATOM 1247 N N . ASP A 1 162 ? -20.057 -7.512 8.374 1.00 93.56 162 ASP A N 1
ATOM 1248 C CA . ASP A 1 162 ? -20.537 -6.210 8.863 1.00 93.56 162 ASP A CA 1
ATOM 1249 C C . ASP A 1 162 ? -19.736 -5.678 10.071 1.00 93.56 162 ASP A C 1
ATOM 1251 O O . ASP A 1 162 ? -20.126 -4.694 10.700 1.00 93.56 162 ASP A O 1
ATOM 1255 N N . SER A 1 163 ? -18.632 -6.336 10.442 1.00 92.88 163 SER A N 1
ATOM 1256 C CA . SER A 1 163 ? -17.826 -5.987 11.619 1.00 92.88 163 SER A CA 1
ATOM 1257 C C . SER A 1 163 ? -16.414 -5.547 11.246 1.00 92.88 163 SER A C 1
ATOM 1259 O O . SER A 1 163 ? -15.839 -5.991 10.256 1.00 92.88 163 SER A O 1
ATOM 1261 N N . TRP A 1 164 ? -15.830 -4.680 12.073 1.00 94.25 164 TRP A N 1
ATOM 1262 C CA . TRP A 1 164 ? -14.422 -4.300 11.974 1.00 94.25 164 TRP A CA 1
ATOM 1263 C C . TRP A 1 164 ? -13.581 -5.135 12.940 1.00 94.25 164 TRP A C 1
ATOM 1265 O O . TRP A 1 164 ? -13.757 -5.045 14.155 1.00 94.25 164 TRP A O 1
ATOM 1275 N N . ASP A 1 165 ? -12.635 -5.904 12.405 1.00 93.88 165 ASP A N 1
ATOM 1276 C CA . ASP A 1 165 ? -11.610 -6.589 13.187 1.00 93.88 165 ASP A CA 1
ATOM 1277 C C . ASP A 1 165 ? -10.388 -5.680 13.376 1.00 93.88 165 ASP A C 1
ATOM 1279 O O . ASP A 1 165 ? -9.661 -5.355 12.432 1.00 93.88 165 ASP A O 1
ATOM 1283 N N . PHE A 1 166 ? -10.154 -5.286 14.627 1.00 94.12 166 PHE A N 1
ATOM 1284 C CA . PHE A 1 166 ? -9.007 -4.483 15.051 1.00 94.12 166 PHE A CA 1
ATOM 1285 C C . PHE A 1 166 ? -7.785 -5.330 15.447 1.00 94.12 166 PHE A C 1
ATOM 1287 O O . PHE A 1 166 ? -6.802 -4.784 15.946 1.00 94.12 166 PHE A O 1
ATOM 1294 N N . LYS A 1 167 ? -7.807 -6.653 15.234 1.00 92.50 167 LYS A N 1
ATOM 1295 C CA . LYS A 1 167 ? -6.671 -7.576 15.430 1.00 92.50 167 LYS A CA 1
ATOM 1296 C C . LYS A 1 167 ? -6.109 -7.533 16.843 1.00 92.50 167 LYS A C 1
ATOM 1298 O O . LYS A 1 167 ? -4.902 -7.410 17.057 1.00 92.50 167 LYS A O 1
ATOM 1303 N N . SER A 1 168 ? -7.020 -7.544 17.814 1.00 91.25 168 SER A N 1
ATOM 1304 C CA . SER A 1 168 ? -6.712 -7.420 19.244 1.00 91.25 168 SER A CA 1
ATOM 1305 C C . SER A 1 168 ? -5.947 -6.142 19.626 1.00 91.25 168 SER A C 1
ATOM 1307 O O . SER A 1 168 ? -5.409 -6.058 20.731 1.00 91.25 168 SER A O 1
ATOM 1309 N N . LYS A 1 169 ? -5.890 -5.130 18.750 1.00 92.56 169 LYS A N 1
ATOM 1310 C CA . LYS A 1 169 ? -5.311 -3.826 19.082 1.00 92.56 169 LYS A CA 1
ATOM 1311 C C . LYS A 1 169 ? -6.312 -3.015 19.903 1.00 92.56 169 LYS A C 1
ATOM 1313 O O . LYS A 1 169 ? -7.522 -3.072 19.688 1.00 92.56 169 LYS A O 1
ATOM 1318 N N . ARG A 1 170 ? -5.790 -2.247 20.860 1.00 93.12 170 ARG A N 1
ATOM 1319 C CA . ARG A 1 170 ? -6.585 -1.330 21.680 1.00 93.12 170 ARG A CA 1
ATOM 1320 C C . ARG A 1 170 ? -7.057 -0.153 20.826 1.00 93.12 170 ARG A C 1
ATOM 1322 O O . ARG A 1 170 ? -6.269 0.411 20.073 1.00 93.12 170 ARG A O 1
ATOM 1329 N N . ILE A 1 171 ? -8.319 0.234 20.992 1.00 93.50 171 ILE A N 1
ATOM 1330 C CA . ILE A 1 171 ? -8.852 1.488 20.457 1.00 93.50 171 ILE A CA 1
ATOM 1331 C C . ILE A 1 171 ? -8.757 2.531 21.573 1.00 93.50 171 ILE A C 1
ATOM 1333 O O . ILE A 1 171 ? -9.279 2.327 22.669 1.00 93.50 171 ILE A O 1
ATOM 1337 N N . GLU A 1 172 ? -8.049 3.623 21.311 1.00 93.31 172 GLU A N 1
ATOM 1338 C CA . GLU A 1 172 ? -7.833 4.723 22.254 1.00 93.31 172 GLU A CA 1
ATOM 1339 C C . GLU A 1 172 ? -8.499 6.001 21.748 1.00 93.31 172 GLU A C 1
ATOM 1341 O O . GLU A 1 172 ? -8.841 6.102 20.572 1.00 93.31 172 GLU A O 1
ATOM 1346 N N . ASN A 1 173 ? -8.656 6.986 22.637 1.00 93.69 173 ASN A N 1
ATOM 1347 C CA . ASN A 1 173 ? -9.207 8.305 22.310 1.00 93.69 173 ASN A CA 1
ATOM 1348 C C . ASN A 1 173 ? -10.633 8.265 21.724 1.00 93.69 173 ASN A C 1
ATOM 1350 O O . ASN A 1 173 ? -10.995 9.108 20.906 1.00 93.69 173 ASN A O 1
ATOM 1354 N N . LEU A 1 174 ? -11.457 7.300 22.154 1.00 95.31 174 LEU A N 1
ATOM 1355 C CA . LEU A 1 174 ? -12.901 7.372 21.930 1.00 95.31 174 LEU A CA 1
ATOM 1356 C C . LEU A 1 174 ? -13.499 8.484 22.796 1.00 95.31 174 LEU A C 1
ATOM 1358 O O . LEU A 1 174 ? -13.284 8.516 24.009 1.00 95.31 174 LEU A O 1
ATOM 1362 N N . ASN A 1 175 ? -14.289 9.352 22.170 1.00 95.50 175 ASN A N 1
ATOM 1363 C CA . ASN A 1 175 ? -15.121 10.317 22.879 1.00 95.50 175 ASN A CA 1
ATOM 1364 C C . ASN A 1 175 ? -16.279 9.617 23.608 1.00 95.50 175 ASN A C 1
ATOM 1366 O O . ASN A 1 175 ? -16.581 8.449 23.351 1.00 95.50 175 ASN A O 1
ATOM 1370 N N . GLU A 1 176 ? -16.944 10.338 24.512 1.00 93.06 176 GLU A N 1
ATOM 1371 C CA . GLU A 1 176 ? -18.200 9.856 25.087 1.00 93.06 176 GLU A CA 1
ATOM 1372 C C . GLU A 1 176 ? -19.259 9.665 23.984 1.00 93.06 176 GLU A C 1
ATOM 1374 O O . GLU A 1 176 ? -19.356 10.509 23.085 1.00 93.06 176 GLU A O 1
ATOM 1379 N N . PRO A 1 177 ? -20.044 8.573 24.029 1.00 96.06 177 PRO A N 1
ATOM 1380 C CA . PRO A 1 177 ? -21.074 8.309 23.033 1.00 96.06 177 PRO A CA 1
ATOM 1381 C C . PRO A 1 177 ? -22.215 9.328 23.151 1.00 96.06 177 PRO A C 1
ATOM 1383 O O . PRO A 1 177 ? -22.710 9.596 24.250 1.00 96.06 177 PRO A O 1
ATOM 1386 N N . ASN A 1 178 ? -22.655 9.858 22.008 1.00 95.06 178 ASN A N 1
ATOM 1387 C CA . ASN A 1 178 ? -23.801 10.769 21.904 1.00 95.06 178 ASN A CA 1
ATOM 1388 C C . ASN A 1 178 ? -25.040 10.062 21.338 1.00 95.06 178 ASN A C 1
ATOM 1390 O O . ASN A 1 178 ? -26.168 10.447 21.649 1.00 95.06 178 ASN A O 1
ATOM 1394 N N . PHE A 1 179 ? -24.837 9.025 20.521 1.00 94.50 179 PHE A N 1
ATOM 1395 C CA . PHE A 1 179 ? -25.892 8.224 19.907 1.00 94.50 179 PHE A CA 1
ATOM 1396 C C . PHE A 1 179 ? -25.843 6.770 20.381 1.00 94.50 179 PHE A C 1
ATOM 1398 O O . PHE A 1 179 ? -24.804 6.255 20.785 1.00 94.50 179 PHE A O 1
ATOM 1405 N N . ALA A 1 180 ? -26.977 6.072 20.278 1.00 92.44 180 ALA A N 1
ATOM 1406 C CA . ALA A 1 180 ? -27.104 4.674 20.702 1.00 92.44 180 ALA A CA 1
ATOM 1407 C C . ALA A 1 180 ? -26.226 3.690 19.902 1.00 92.44 180 ALA A C 1
ATOM 1409 O O . ALA A 1 180 ? -26.038 2.554 20.325 1.00 92.44 180 ALA A O 1
ATOM 1410 N N . THR A 1 181 ? -25.715 4.112 18.746 1.00 91.94 181 THR A N 1
ATOM 1411 C CA . THR A 1 181 ? -24.853 3.315 17.862 1.00 91.94 181 THR A CA 1
ATOM 1412 C C . THR A 1 181 ? -23.368 3.632 18.022 1.00 91.94 181 THR A C 1
ATOM 1414 O O . THR A 1 181 ? -22.547 3.035 17.329 1.00 91.94 181 THR A O 1
ATOM 1417 N N . ASP A 1 182 ? -23.011 4.577 18.892 1.00 94.44 182 ASP A N 1
ATOM 1418 C CA . ASP A 1 182 ? -21.617 4.939 19.122 1.00 94.44 182 ASP A CA 1
ATOM 1419 C C . ASP A 1 182 ? -20.910 3.868 19.965 1.00 94.44 182 ASP A C 1
ATOM 1421 O O . ASP A 1 182 ? -21.482 3.276 20.885 1.00 94.44 182 ASP A O 1
ATOM 1425 N N . GLY A 1 183 ? -19.625 3.647 19.684 1.00 92.75 183 GLY A N 1
ATOM 1426 C CA . GLY A 1 183 ? -18.763 2.879 20.578 1.00 92.75 183 GLY A CA 1
ATOM 1427 C C . GLY A 1 183 ? -18.548 3.623 21.899 1.00 92.75 183 GLY A C 1
ATOM 1428 O O . GLY A 1 183 ? -18.392 4.841 21.911 1.00 92.75 183 GLY A O 1
ATOM 1429 N N . ALA A 1 184 ? -18.501 2.895 23.015 1.00 94.44 184 ALA A N 1
ATOM 1430 C CA . ALA A 1 184 ? -18.278 3.466 24.341 1.00 94.44 184 ALA A CA 1
ATOM 1431 C C . ALA A 1 184 ? -17.003 2.906 24.983 1.00 94.44 184 ALA A C 1
ATOM 1433 O O . ALA A 1 184 ? -16.682 1.724 24.846 1.00 94.44 184 ALA A O 1
ATOM 1434 N N . THR A 1 185 ? -16.285 3.743 25.734 1.00 94.88 185 THR A N 1
ATOM 1435 C CA . THR A 1 185 ? -15.188 3.266 26.586 1.00 94.88 185 THR A CA 1
ATOM 1436 C C . THR A 1 185 ? -15.748 2.471 27.766 1.00 94.88 185 THR A C 1
ATOM 1438 O O . THR A 1 185 ? -16.845 2.750 28.257 1.00 94.88 185 THR A O 1
ATOM 1441 N N . LYS A 1 186 ? -14.974 1.513 28.294 1.00 91.62 186 LYS A N 1
ATOM 1442 C CA . LYS A 1 186 ? -15.373 0.772 29.503 1.00 91.62 186 LYS A CA 1
ATOM 1443 C C . LYS A 1 186 ? -15.662 1.715 30.681 1.00 91.62 186 LYS A C 1
ATOM 1445 O O . LYS A 1 186 ? -16.645 1.530 31.386 1.00 91.62 186 LYS A O 1
ATOM 1450 N N . PHE A 1 187 ? -14.836 2.749 30.854 1.00 90.19 187 PHE A N 1
ATOM 1451 C CA . PHE A 1 187 ? -15.003 3.757 31.904 1.00 90.19 187 PHE A CA 1
ATOM 1452 C C . PHE A 1 187 ? -16.359 4.473 31.825 1.00 90.19 187 PHE A C 1
ATOM 1454 O O . PHE A 1 187 ? -17.028 4.638 32.847 1.00 90.19 187 PHE A O 1
ATOM 1461 N N . TYR A 1 188 ? -16.787 4.860 30.618 1.00 92.31 188 TYR A N 1
ATOM 1462 C CA . TYR A 1 188 ? -18.095 5.478 30.413 1.00 92.31 188 TYR A CA 1
ATOM 1463 C C . TYR A 1 188 ? -19.228 4.540 30.853 1.00 92.31 188 TYR A C 1
ATOM 1465 O O . TYR A 1 188 ? -20.097 4.941 31.630 1.00 92.31 188 TYR A O 1
ATOM 1473 N N . VAL A 1 189 ? -19.187 3.279 30.405 1.00 91.62 189 VAL A N 1
ATOM 1474 C CA . VAL A 1 189 ? -20.204 2.269 30.741 1.00 91.62 189 VAL A CA 1
ATOM 1475 C C . VAL A 1 189 ? -20.258 2.025 32.251 1.00 91.62 189 VAL A C 1
ATOM 1477 O O . VAL A 1 189 ? -21.334 2.109 32.842 1.00 91.62 189 VAL A O 1
ATOM 1480 N N . ASP A 1 190 ? -19.106 1.808 32.893 1.00 88.12 190 ASP A N 1
ATOM 1481 C CA . ASP A 1 190 ? -19.019 1.577 34.340 1.00 88.12 190 ASP A CA 1
ATOM 1482 C C . ASP A 1 190 ? -19.606 2.758 35.136 1.00 88.12 190 ASP A C 1
ATOM 1484 O O . ASP A 1 190 ? -20.381 2.561 36.071 1.00 88.12 190 ASP A O 1
ATOM 1488 N N . THR A 1 191 ? -19.300 3.995 34.733 1.00 86.62 191 THR A N 1
ATOM 1489 C CA . THR A 1 191 ? -19.778 5.209 35.418 1.00 86.62 191 THR A CA 1
ATOM 1490 C C . THR A 1 191 ? -21.295 5.372 35.300 1.00 86.62 191 THR A C 1
ATOM 1492 O O . THR A 1 191 ? -21.962 5.724 36.275 1.00 86.62 191 THR A O 1
ATOM 1495 N N . LYS A 1 192 ? -21.878 5.091 34.127 1.00 85.50 192 LYS A N 1
ATOM 1496 C CA . LYS A 1 192 ? -23.337 5.159 33.940 1.00 85.50 192 LYS A CA 1
ATOM 1497 C C . LYS A 1 192 ? -24.068 4.073 34.734 1.00 85.50 192 LYS A C 1
ATOM 1499 O O . LYS A 1 192 ? -25.102 4.370 35.330 1.00 85.50 192 LYS A O 1
ATOM 1504 N N . ILE A 1 193 ? -23.511 2.861 34.812 1.00 78.44 193 ILE A N 1
ATOM 1505 C CA . ILE A 1 193 ? -24.080 1.766 35.613 1.00 78.44 193 ILE A CA 1
ATOM 1506 C C . ILE A 1 193 ? -24.027 2.098 37.111 1.00 78.44 193 ILE A C 1
ATOM 1508 O O . ILE A 1 193 ? -25.035 1.954 37.800 1.00 78.44 193 ILE A O 1
ATOM 1512 N N . VAL A 1 194 ? -22.901 2.594 37.630 1.00 67.50 194 VAL A N 1
ATOM 1513 C CA . VAL A 1 194 ? -22.787 2.953 39.058 1.00 67.50 194 VAL A CA 1
ATOM 1514 C C . VAL A 1 194 ? -23.753 4.080 39.432 1.00 67.50 194 VAL A C 1
ATOM 1516 O O . VAL A 1 194 ? -24.425 3.991 40.458 1.00 67.50 194 VAL A O 1
ATOM 1519 N N . ASN A 1 195 ? -23.911 5.092 38.575 1.00 57.53 195 ASN A N 1
ATOM 1520 C CA . ASN A 1 195 ? -24.879 6.163 38.816 1.00 57.53 195 ASN A CA 1
ATOM 1521 C C . ASN A 1 195 ? -26.329 5.651 38.829 1.00 57.53 195 ASN A C 1
ATOM 1523 O O . ASN A 1 195 ? -27.128 6.130 39.630 1.00 57.53 195 ASN A O 1
ATOM 1527 N N . SER A 1 196 ? -26.661 4.636 38.022 1.00 56.78 196 SER A N 1
ATOM 1528 C CA . SER A 1 196 ? -27.987 3.996 38.067 1.00 56.78 196 SER A CA 1
ATOM 1529 C C . SER A 1 196 ? -28.260 3.224 39.368 1.00 56.78 196 SER A C 1
ATOM 1531 O O . SER A 1 196 ? -29.413 2.993 39.711 1.00 56.78 196 SER A O 1
ATOM 1533 N N . GLN A 1 197 ? -27.216 2.859 40.121 1.00 54.25 197 GLN A N 1
ATOM 1534 C CA . GLN A 1 197 ? -27.321 2.168 41.415 1.00 54.25 197 GLN A CA 1
ATOM 1535 C C . GLN A 1 197 ? -27.327 3.137 42.615 1.00 54.25 197 GLN A C 1
ATOM 1537 O O . GLN A 1 197 ? -27.645 2.728 43.729 1.00 54.25 197 GLN A O 1
ATOM 1542 N N . GLN A 1 198 ? -26.952 4.408 42.411 1.00 49.94 198 GLN A N 1
ATOM 1543 C CA . GLN A 1 198 ? -26.838 5.428 43.466 1.00 49.94 198 GLN A CA 1
ATOM 1544 C C . GLN A 1 198 ? -27.991 6.433 43.506 1.00 49.94 198 GLN A C 1
ATOM 1546 O O . GLN A 1 198 ? -28.093 7.197 44.467 1.00 49.94 198 GLN A O 1
ATOM 1551 N N . THR A 1 199 ? -28.882 6.448 42.514 1.00 44.97 199 THR A N 1
ATOM 1552 C CA . THR A 1 199 ? -30.145 7.172 42.666 1.00 44.97 199 THR A CA 1
ATOM 1553 C C . THR A 1 199 ? -30.934 6.507 43.784 1.00 44.97 199 THR A C 1
ATOM 1555 O O . THR A 1 199 ? -31.199 5.309 43.695 1.00 44.97 199 THR A O 1
ATOM 1558 N N . ASN A 1 200 ? -31.283 7.271 44.827 1.00 46.34 200 ASN A N 1
ATOM 1559 C CA . ASN A 1 200 ? -32.270 6.882 45.831 1.00 46.34 200 ASN A CA 1
ATOM 1560 C C . ASN A 1 200 ? -33.433 6.220 45.106 1.00 46.34 200 ASN A C 1
ATOM 1562 O O . ASN A 1 200 ? -34.183 6.891 44.397 1.00 46.34 200 ASN A O 1
ATOM 1566 N N . VAL A 1 201 ? -33.526 4.900 45.214 1.00 50.50 201 VAL A N 1
ATOM 1567 C CA . VAL A 1 201 ? -34.611 4.194 44.569 1.00 50.50 201 VAL A CA 1
ATOM 1568 C C . VAL A 1 201 ? -35.841 4.467 45.422 1.00 50.50 201 VAL A C 1
ATOM 1570 O O . VAL A 1 201 ? -36.089 3.800 46.425 1.00 50.50 201 VAL A O 1
ATOM 1573 N N . GLU A 1 202 ? -36.586 5.510 45.062 1.00 46.16 202 GLU A N 1
ATOM 1574 C CA . GLU A 1 202 ? -37.999 5.605 45.398 1.00 46.16 202 GLU A CA 1
ATOM 1575 C C . GLU A 1 202 ? -38.690 4.470 44.645 1.00 46.16 202 GLU A C 1
ATOM 1577 O O . GLU A 1 202 ? -39.103 4.603 43.493 1.00 46.16 202 GLU A O 1
ATOM 1582 N N . TYR A 1 203 ? -38.744 3.303 45.288 1.00 48.03 203 TYR A N 1
ATOM 1583 C CA . TYR A 1 203 ? -39.549 2.184 44.829 1.00 48.03 203 TYR A CA 1
ATOM 1584 C C . TYR A 1 203 ? -41.016 2.598 44.951 1.00 48.03 203 TYR A C 1
ATOM 1586 O O . TYR A 1 203 ? -41.653 2.423 45.988 1.00 48.03 203 TYR A O 1
ATOM 1594 N N . THR A 1 204 ? -41.545 3.207 43.895 1.00 40.16 204 THR A N 1
ATOM 1595 C CA . THR A 1 204 ? -42.985 3.346 43.718 1.00 40.16 204 THR A CA 1
ATOM 1596 C C . THR A 1 204 ? -43.533 1.966 43.377 1.00 40.16 204 THR A C 1
ATOM 1598 O O . THR A 1 204 ? -43.006 1.240 42.534 1.00 40.16 204 THR A O 1
ATOM 1601 N N . ASN A 1 205 ? -44.531 1.563 44.153 1.00 44.38 205 ASN A N 1
ATOM 1602 C CA . ASN A 1 205 ? -45.036 0.205 44.272 1.00 44.38 205 ASN A CA 1
ATOM 1603 C C . ASN A 1 205 ? -45.716 -0.307 42.998 1.00 44.38 205 ASN A C 1
ATOM 1605 O O . ASN A 1 205 ? -46.926 -0.480 43.010 1.00 44.38 205 ASN A O 1
ATOM 1609 N N . GLU A 1 206 ? -44.986 -0.619 41.929 1.00 47.00 206 GLU A N 1
ATOM 1610 C CA . GLU A 1 206 ? -45.541 -1.383 40.807 1.00 47.00 206 GLU A CA 1
ATOM 1611 C C . GLU A 1 206 ? -44.529 -2.422 40.293 1.00 47.00 206 GLU A C 1
ATOM 1613 O O . GLU A 1 206 ? -43.772 -2.206 39.354 1.00 47.00 206 GLU A O 1
ATOM 1618 N N . LYS A 1 207 ? -44.561 -3.605 40.927 1.00 51.31 207 LYS A N 1
ATOM 1619 C CA . LYS A 1 207 ? -44.072 -4.892 40.391 1.00 51.31 207 LYS A CA 1
ATOM 1620 C C . LYS A 1 207 ? -42.576 -5.016 40.062 1.00 51.31 207 LYS A C 1
ATOM 1622 O O . LYS A 1 207 ? -42.216 -5.621 39.055 1.00 51.31 207 LYS A O 1
ATOM 1627 N N . THR A 1 208 ? -41.690 -4.601 40.958 1.00 42.72 208 THR A N 1
ATOM 1628 C CA . THR A 1 208 ? -40.307 -5.105 40.950 1.00 42.72 208 THR A CA 1
ATOM 1629 C C . THR A 1 208 ? -40.040 -5.916 42.214 1.00 42.72 208 THR A C 1
ATOM 1631 O O . THR A 1 208 ? -39.579 -5.414 43.234 1.00 42.72 208 THR A O 1
ATOM 1634 N N . ASN A 1 209 ? -40.354 -7.215 42.149 1.00 44.75 209 ASN A N 1
ATOM 1635 C CA . ASN A 1 209 ? -39.824 -8.187 43.103 1.00 44.75 209 ASN A CA 1
ATOM 1636 C C . ASN A 1 209 ? -38.300 -8.228 42.926 1.00 44.75 209 ASN A C 1
ATOM 1638 O O . ASN A 1 209 ? -37.792 -8.879 42.020 1.00 44.75 209 ASN A O 1
ATOM 1642 N N . PHE A 1 210 ? -37.571 -7.526 43.793 1.00 48.75 210 PHE A N 1
ATOM 1643 C CA . PHE A 1 210 ? -36.109 -7.625 43.894 1.00 48.75 210 PHE A CA 1
ATOM 1644 C C . PHE A 1 210 ? -35.638 -8.912 44.588 1.00 48.75 210 PHE A C 1
ATOM 1646 O O . PHE A 1 210 ? -34.439 -9.150 44.726 1.00 48.75 210 PHE A O 1
ATOM 1653 N N . PHE A 1 211 ? -36.573 -9.750 45.028 1.00 51.75 211 PHE A N 1
ATOM 1654 C CA . PHE A 1 211 ? -36.278 -11.042 45.617 1.00 51.75 211 PHE A CA 1
ATOM 1655 C C . PHE A 1 211 ? -36.332 -12.090 44.512 1.00 51.75 211 PHE A C 1
ATOM 1657 O O . PHE A 1 211 ? -37.404 -12.411 44.002 1.00 51.75 211 PHE A O 1
ATOM 1664 N N . TYR A 1 212 ? -35.158 -12.590 44.123 1.00 45.59 212 TYR A N 1
ATOM 1665 C CA . TYR A 1 212 ? -35.058 -13.843 43.383 1.00 45.59 212 TYR A CA 1
ATOM 1666 C C . TYR A 1 212 ? -35.869 -14.913 44.124 1.00 45.59 212 TYR A C 1
ATOM 1668 O O . TYR A 1 212 ? -35.797 -14.988 45.353 1.00 45.59 212 TYR A O 1
ATOM 1676 N N . GLU A 1 213 ? -36.608 -15.734 43.377 1.00 52.03 213 GLU A N 1
ATOM 1677 C CA . GLU A 1 213 ? -37.513 -16.773 43.900 1.00 52.03 213 GLU A CA 1
ATOM 1678 C C . GLU A 1 213 ? -36.817 -17.794 44.831 1.00 52.03 213 GLU A C 1
ATOM 1680 O O . GLU A 1 213 ? -37.494 -18.497 45.574 1.00 52.03 213 GLU A O 1
ATOM 1685 N N . ASP A 1 214 ? -35.478 -17.809 44.880 1.00 52.94 214 ASP A N 1
ATOM 1686 C CA . ASP A 1 214 ? -34.671 -18.776 45.635 1.00 52.94 214 ASP A CA 1
ATOM 1687 C C . ASP A 1 214 ? -33.994 -18.231 46.912 1.00 52.94 214 ASP A C 1
ATOM 1689 O O . ASP A 1 214 ? -33.251 -18.957 47.580 1.00 52.94 214 ASP A O 1
ATOM 1693 N N . ILE A 1 215 ? -34.203 -16.964 47.294 1.00 52.75 215 ILE A N 1
ATOM 1694 C CA . ILE A 1 215 ? -33.556 -16.402 48.494 1.00 52.75 215 ILE A CA 1
ATOM 1695 C C . ILE A 1 215 ? -34.517 -16.443 49.689 1.00 52.75 215 ILE A C 1
ATOM 1697 O O . ILE A 1 215 ? -35.264 -15.506 49.947 1.00 52.75 215 ILE A O 1
ATOM 1701 N N . ASN A 1 216 ? -34.426 -17.510 50.488 1.00 57.69 216 ASN A N 1
ATOM 1702 C CA . ASN A 1 216 ? -35.175 -17.653 51.747 1.00 57.69 216 ASN A CA 1
ATOM 1703 C C . ASN A 1 216 ? -34.715 -16.694 52.874 1.00 57.69 216 ASN A C 1
ATOM 1705 O O . ASN A 1 216 ? -35.323 -16.680 53.942 1.00 57.69 216 ASN A O 1
ATOM 1709 N N . ILE A 1 217 ? -33.624 -15.930 52.696 1.00 60.12 217 ILE A N 1
ATOM 1710 C CA . ILE A 1 217 ? -33.044 -15.060 53.739 1.00 60.12 217 ILE A CA 1
ATOM 1711 C C . ILE A 1 217 ? -32.550 -13.730 53.151 1.00 60.12 217 ILE A C 1
ATOM 1713 O O . ILE A 1 217 ? -31.611 -13.704 52.358 1.00 60.12 217 ILE A O 1
ATOM 1717 N N . VAL A 1 218 ? -33.096 -12.607 53.626 1.00 67.38 218 VAL A N 1
ATOM 1718 C CA . VAL A 1 218 ? -32.618 -11.254 53.286 1.00 67.38 218 VAL A CA 1
ATOM 1719 C C . VAL A 1 218 ? -31.566 -10.797 54.304 1.00 67.38 218 VAL A C 1
ATOM 1721 O O . VAL A 1 218 ? -31.888 -10.504 55.454 1.00 67.38 218 VAL A O 1
ATOM 1724 N N . ASN A 1 219 ? -30.295 -10.707 53.895 1.00 65.12 219 ASN A N 1
ATOM 1725 C CA . ASN A 1 219 ? -29.217 -10.167 54.733 1.00 65.12 219 ASN A CA 1
ATOM 1726 C C . ASN A 1 219 ? -29.015 -8.663 54.470 1.00 65.12 219 ASN A C 1
ATOM 1728 O O . ASN A 1 219 ? -28.421 -8.277 53.466 1.00 65.12 219 ASN A O 1
ATOM 1732 N N . ILE A 1 220 ? -29.457 -7.811 55.400 1.00 72.81 220 ILE A N 1
ATOM 1733 C CA . ILE A 1 220 ? -29.280 -6.345 55.332 1.00 72.81 220 ILE A CA 1
ATOM 1734 C C . ILE A 1 220 ? -27.976 -5.845 55.981 1.00 72.81 220 ILE A C 1
ATOM 1736 O O . ILE A 1 220 ? -27.790 -4.644 56.195 1.00 72.81 220 ILE A O 1
ATOM 1740 N N . SER A 1 221 ? -27.041 -6.745 56.301 1.00 74.69 221 SER A N 1
ATOM 1741 C CA . SER A 1 221 ? -25.784 -6.433 56.992 1.00 74.69 221 SER A CA 1
ATOM 1742 C C . SER A 1 221 ? -26.028 -5.611 58.273 1.00 74.69 221 SER A C 1
ATOM 1744 O O . SER A 1 221 ? -26.913 -5.930 59.058 1.00 74.69 221 SER A O 1
ATOM 1746 N N . LYS A 1 222 ? -25.256 -4.543 58.517 1.00 72.94 222 LYS A N 1
ATOM 1747 C CA . LYS A 1 222 ? -25.412 -3.648 59.681 1.00 72.94 222 LYS A CA 1
ATOM 1748 C C . LYS A 1 222 ? -26.372 -2.474 59.419 1.00 72.94 222 LYS A C 1
ATOM 1750 O O . LYS A 1 222 ? -26.209 -1.408 60.010 1.00 72.94 222 LYS A O 1
ATOM 1755 N N . LYS A 1 223 ? -27.302 -2.611 58.471 1.00 73.81 223 LYS A N 1
ATOM 1756 C CA . LYS A 1 223 ? -28.277 -1.560 58.134 1.00 73.81 223 LYS A CA 1
ATOM 1757 C C . LYS A 1 223 ? -29.571 -1.746 58.936 1.00 73.81 223 LYS A C 1
ATOM 1759 O O . LYS A 1 223 ? -29.809 -2.805 59.506 1.00 73.81 223 LYS A O 1
ATOM 1764 N N . ARG A 1 224 ? -30.388 -0.690 59.014 1.00 76.75 224 ARG A N 1
ATOM 1765 C CA . ARG A 1 224 ? -31.687 -0.688 59.710 1.00 76.75 224 ARG A CA 1
ATOM 1766 C C . ARG A 1 224 ? -32.814 -0.964 58.712 1.00 76.75 224 ARG A C 1
ATOM 1768 O O . ARG A 1 224 ? -32.814 -0.383 57.632 1.00 76.75 224 ARG A O 1
ATOM 1775 N N . LEU A 1 225 ? -33.782 -1.788 59.106 1.00 79.38 225 LEU A N 1
ATOM 1776 C CA . LEU A 1 225 ? -35.110 -1.848 58.487 1.00 79.38 225 LEU A CA 1
ATOM 1777 C C . LEU A 1 225 ? -35.974 -0.729 59.089 1.00 79.38 225 LEU A C 1
ATOM 1779 O O . LEU A 1 225 ? -36.076 -0.625 60.311 1.00 79.38 225 LEU A O 1
ATOM 1783 N N . ALA A 1 226 ? -36.565 0.112 58.244 1.00 77.50 226 ALA A N 1
ATOM 1784 C CA . ALA A 1 226 ? -37.504 1.163 58.644 1.00 77.50 226 ALA A CA 1
ATOM 1785 C C . ALA A 1 226 ? -38.931 0.796 58.205 1.00 77.50 226 ALA A C 1
ATOM 1787 O O . ALA A 1 226 ? -39.099 -0.023 57.305 1.00 77.50 226 ALA A O 1
ATOM 1788 N N . ASN A 1 227 ? -39.946 1.404 58.831 1.00 77.50 227 ASN A N 1
ATOM 1789 C CA . ASN A 1 227 ? -41.369 1.214 58.499 1.00 77.50 227 ASN A CA 1
ATOM 1790 C C . ASN A 1 227 ? -41.855 -0.250 58.543 1.00 77.50 227 ASN A C 1
ATOM 1792 O O . ASN A 1 227 ? -42.717 -0.653 57.767 1.00 77.50 227 ASN A O 1
ATOM 1796 N N . VAL A 1 228 ? -41.304 -1.054 59.458 1.00 85.31 228 VAL A N 1
ATOM 1797 C CA . VAL A 1 228 ? -41.757 -2.432 59.702 1.00 85.31 228 VAL A CA 1
ATOM 1798 C C . VAL A 1 228 ? -43.072 -2.392 60.484 1.00 85.31 228 VAL A C 1
ATOM 1800 O O . VAL A 1 228 ? -43.132 -1.778 61.549 1.00 85.31 228 VAL A O 1
ATOM 1803 N N . ALA A 1 229 ? -44.118 -3.026 59.953 1.00 86.94 229 ALA A N 1
ATOM 1804 C CA . ALA A 1 229 ? -45.415 -3.141 60.618 1.00 86.94 229 ALA A CA 1
ATOM 1805 C C . ALA A 1 229 ? -45.353 -4.058 61.857 1.00 86.94 229 ALA A C 1
ATOM 1807 O O . ALA A 1 229 ? -44.399 -4.815 62.036 1.00 86.94 229 ALA A O 1
ATOM 1808 N N . ASP A 1 230 ? -46.381 -4.003 62.710 1.00 86.44 230 ASP A N 1
ATOM 1809 C CA . ASP A 1 230 ? -46.525 -4.961 63.812 1.00 86.44 230 ASP A CA 1
ATOM 1810 C C . ASP A 1 230 ? -46.631 -6.400 63.238 1.00 86.44 230 ASP A C 1
ATOM 1812 O O . ASP A 1 230 ? -47.381 -6.612 62.280 1.00 86.44 230 ASP A O 1
ATOM 1816 N N . PRO A 1 231 ? -45.898 -7.387 63.789 1.00 91.69 231 PRO A N 1
ATOM 1817 C CA . PRO A 1 231 ? -45.866 -8.753 63.270 1.00 91.69 231 PRO A CA 1
ATOM 1818 C C . PRO A 1 231 ? -47.222 -9.454 63.427 1.00 91.69 231 PRO A C 1
ATOM 1820 O O . PRO A 1 231 ? -47.882 -9.341 64.466 1.00 91.69 231 PRO A O 1
ATOM 1823 N N . ILE A 1 232 ? -47.614 -10.216 62.403 1.00 90.44 232 ILE A N 1
ATOM 1824 C CA . ILE A 1 232 ? -48.854 -11.010 62.362 1.00 90.44 232 ILE A CA 1
ATOM 1825 C C . ILE A 1 232 ? -48.527 -12.506 62.491 1.00 90.44 232 ILE A C 1
ATOM 1827 O O . ILE A 1 232 ? -49.252 -13.245 63.159 1.00 90.44 232 ILE A O 1
ATOM 1831 N N . SER A 1 233 ? -47.419 -12.947 61.892 1.00 87.19 233 SER A N 1
ATOM 1832 C CA . SER A 1 233 ? -46.917 -14.325 61.938 1.00 87.19 233 SER A CA 1
ATOM 1833 C C . SER A 1 233 ? -45.669 -14.449 62.814 1.00 87.19 233 SER A C 1
ATOM 1835 O O . SER A 1 233 ? -44.935 -13.489 63.030 1.00 87.19 233 SER A O 1
ATOM 1837 N N . GLN A 1 234 ? -45.381 -15.661 63.300 1.00 81.62 234 GLN A N 1
ATOM 1838 C CA . GLN A 1 234 ? -44.224 -15.921 64.176 1.00 81.62 234 GLN A CA 1
ATOM 1839 C C . GLN A 1 234 ? -42.864 -15.669 63.505 1.00 81.62 234 GLN A C 1
ATOM 1841 O O . GLN A 1 234 ? -41.867 -15.480 64.194 1.00 81.62 234 GLN A O 1
ATOM 1846 N N . SER A 1 235 ? -42.822 -15.695 62.174 1.00 80.94 235 SER A N 1
ATOM 1847 C CA . SER A 1 235 ? -41.626 -15.447 61.367 1.00 80.94 235 SER A CA 1
ATOM 1848 C C . SER A 1 235 ? -41.441 -13.980 60.976 1.00 80.94 235 SER A C 1
ATOM 1850 O O . SER A 1 235 ? -40.446 -13.657 60.328 1.00 80.94 235 SER A O 1
ATOM 1852 N N . ASP A 1 236 ? -42.385 -13.102 61.318 1.00 85.25 236 ASP A N 1
ATOM 1853 C CA . ASP A 1 236 ? -42.314 -11.694 60.940 1.00 85.25 236 ASP A CA 1
ATOM 1854 C C . ASP A 1 236 ? -41.258 -10.963 61.779 1.00 85.25 236 ASP A C 1
ATOM 1856 O O . ASP A 1 236 ? -41.067 -11.227 62.970 1.00 85.25 236 ASP A O 1
ATOM 1860 N N . ALA A 1 237 ? -40.577 -9.996 61.165 1.00 85.19 237 ALA A N 1
ATOM 1861 C CA . ALA A 1 237 ? -39.695 -9.099 61.897 1.00 85.19 237 ALA A CA 1
ATOM 1862 C C . ALA A 1 237 ? -40.519 -8.215 62.848 1.00 85.19 237 ALA A C 1
ATOM 1864 O O . ALA A 1 237 ? -41.538 -7.650 62.459 1.00 85.19 237 ALA A O 1
ATOM 1865 N N . ALA A 1 238 ? -40.053 -8.053 64.086 1.00 89.12 238 ALA A N 1
ATOM 1866 C CA . ALA A 1 238 ? -40.702 -7.209 65.082 1.00 89.12 238 ALA A CA 1
ATOM 1867 C C . ALA A 1 238 ? -39.902 -5.925 65.320 1.00 89.12 238 ALA A C 1
ATOM 1869 O O . ALA A 1 238 ? -38.677 -5.953 65.468 1.00 89.12 238 ALA A O 1
ATOM 1870 N N . THR A 1 239 ? -40.598 -4.792 65.417 1.00 90.06 239 THR A N 1
ATOM 1871 C CA . THR A 1 239 ? -39.981 -3.555 65.906 1.00 90.06 239 THR A CA 1
ATOM 1872 C C . THR A 1 239 ? -39.739 -3.639 67.415 1.00 90.06 239 THR A C 1
ATOM 1874 O O . THR A 1 239 ? -40.465 -4.318 68.144 1.00 90.06 239 THR A O 1
ATOM 1877 N N . VAL A 1 240 ? -38.743 -2.899 67.915 1.00 84.25 240 VAL A N 1
ATOM 1878 C CA . VAL A 1 240 ? -38.513 -2.769 69.367 1.00 84.25 240 VAL A CA 1
ATOM 1879 C C . VAL A 1 240 ? -39.763 -2.223 70.068 1.00 84.25 240 VAL A C 1
ATOM 1881 O O . VAL A 1 240 ? -40.138 -2.726 71.125 1.00 84.25 240 VAL A O 1
ATOM 1884 N N . ASN A 1 241 ? -40.456 -1.263 69.444 1.00 83.00 241 ASN A N 1
ATOM 1885 C CA . ASN A 1 241 ? -41.714 -0.712 69.949 1.00 83.00 241 ASN A CA 1
ATOM 1886 C C . ASN A 1 241 ? -42.781 -1.805 70.152 1.00 83.00 241 ASN A C 1
ATOM 1888 O O . ASN A 1 241 ? -43.368 -1.909 71.228 1.00 83.00 241 ASN A O 1
ATOM 1892 N N . TYR A 1 242 ? -42.992 -2.674 69.156 1.00 86.94 242 TYR A N 1
ATOM 1893 C CA . TYR A 1 242 ? -43.935 -3.788 69.279 1.00 86.94 242 TYR A CA 1
ATOM 1894 C C . TYR A 1 242 ? -43.585 -4.722 70.445 1.00 86.94 242 TYR A C 1
ATOM 1896 O O . TYR A 1 242 ? -44.447 -5.029 71.272 1.00 86.94 242 TYR A O 1
ATOM 1904 N N . ILE A 1 243 ? -42.317 -5.144 70.540 1.00 87.94 243 ILE A N 1
ATOM 1905 C CA . ILE A 1 243 ? -41.855 -6.055 71.600 1.00 87.94 243 ILE A CA 1
ATOM 1906 C C . ILE A 1 243 ? -42.141 -5.448 72.974 1.00 87.94 243 ILE A C 1
ATOM 1908 O O . ILE A 1 243 ? -42.648 -6.124 73.872 1.00 87.94 243 ILE A O 1
ATOM 1912 N N . VAL A 1 244 ? -41.870 -4.156 73.139 1.00 83.94 244 VAL A N 1
ATOM 1913 C CA . VAL A 1 244 ? -42.048 -3.489 74.426 1.00 83.94 244 VAL A CA 1
ATOM 1914 C C . VAL A 1 244 ? -43.523 -3.288 74.752 1.00 83.94 244 VAL A C 1
ATOM 1916 O O . VAL A 1 244 ? -43.918 -3.524 75.894 1.00 83.94 244 VAL A O 1
ATOM 1919 N N . ARG A 1 245 ? -44.375 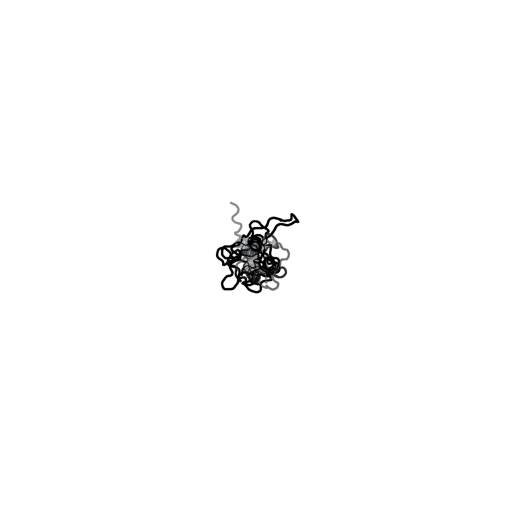-2.976 73.770 1.00 83.88 245 ARG A N 1
ATOM 1920 C CA . ARG A 1 245 ? -45.839 -2.962 73.952 1.00 83.88 245 ARG A CA 1
ATOM 1921 C C . ARG A 1 245 ? -46.359 -4.313 74.435 1.00 83.88 245 ARG A C 1
ATOM 1923 O O . ARG A 1 245 ? -47.185 -4.362 75.349 1.00 83.88 245 ARG A O 1
ATOM 1930 N N . LEU A 1 246 ? -45.872 -5.408 73.851 1.00 84.69 246 LEU A N 1
ATOM 1931 C CA . LEU A 1 246 ? -46.264 -6.761 74.240 1.00 84.69 246 LEU A CA 1
ATOM 1932 C C . LEU A 1 246 ? -45.818 -7.090 75.672 1.00 84.69 246 LEU A C 1
ATOM 1934 O O . LEU A 1 246 ? -46.647 -7.488 76.494 1.00 84.69 246 LEU A O 1
ATOM 1938 N N . LEU A 1 247 ? -44.543 -6.856 75.996 1.00 83.50 247 LEU A N 1
ATOM 1939 C CA . LEU A 1 247 ? -43.999 -7.086 77.339 1.00 83.50 247 LEU A CA 1
ATOM 1940 C C . LEU A 1 247 ? -44.722 -6.242 78.393 1.00 83.50 247 LEU A C 1
ATOM 1942 O O . LEU A 1 247 ? -45.105 -6.757 79.440 1.00 83.50 247 LEU A O 1
ATOM 1946 N N . SER A 1 248 ? -44.993 -4.972 78.092 1.00 79.31 248 SER A N 1
ATOM 1947 C CA . SER A 1 248 ? -45.748 -4.063 78.965 1.00 79.31 248 SER A CA 1
ATOM 1948 C C . SER A 1 248 ? -47.129 -4.611 79.311 1.00 79.31 248 SER A C 1
ATOM 1950 O O . SER A 1 248 ? -47.533 -4.603 80.474 1.00 79.31 248 SER A O 1
ATOM 1952 N N . LYS A 1 249 ? -47.849 -5.148 78.317 1.00 76.94 249 LYS A N 1
ATOM 1953 C CA . LYS A 1 249 ? -49.163 -5.772 78.531 1.00 76.94 249 LYS A CA 1
ATOM 1954 C C . LYS A 1 249 ? -49.076 -6.991 79.448 1.00 76.94 249 LYS A C 1
ATOM 1956 O O . LYS A 1 249 ? -49.973 -7.158 80.277 1.00 76.94 249 LYS A O 1
ATOM 1961 N N . MET A 1 250 ? -48.029 -7.808 79.306 1.00 75.19 250 MET A N 1
ATOM 1962 C CA . MET A 1 250 ? -47.793 -8.979 80.157 1.00 75.19 250 MET A CA 1
ATOM 1963 C C . MET A 1 250 ? -47.455 -8.578 81.596 1.00 75.19 250 MET A C 1
ATOM 1965 O O . MET A 1 250 ? -48.078 -9.080 82.531 1.00 75.19 250 MET A O 1
ATOM 1969 N N . PHE A 1 251 ? -46.523 -7.637 81.787 1.00 75.75 251 PHE A N 1
ATOM 1970 C CA . PHE A 1 251 ? -46.155 -7.138 83.116 1.00 75.75 251 PHE A CA 1
ATOM 1971 C C . PHE A 1 251 ? -47.336 -6.486 83.830 1.00 75.75 251 PHE A C 1
ATOM 1973 O O . PHE A 1 251 ? -47.549 -6.741 85.013 1.00 75.75 251 PHE A O 1
ATOM 1980 N N . TYR A 1 252 ? -48.143 -5.705 83.110 1.00 68.31 252 TYR A N 1
ATOM 1981 C CA . TYR A 1 252 ? -49.361 -5.119 83.658 1.00 68.31 252 TYR A CA 1
ATOM 1982 C C . TYR A 1 252 ? -50.351 -6.191 84.137 1.00 68.31 252 TYR A C 1
ATOM 1984 O O . TYR A 1 252 ? -50.863 -6.102 85.251 1.00 68.31 252 TYR A O 1
ATOM 1992 N N . GLN A 1 253 ? -50.595 -7.235 83.334 1.00 69.62 253 GLN A N 1
ATOM 1993 C CA . GLN A 1 253 ? -51.468 -8.341 83.740 1.00 69.62 253 GLN A CA 1
ATOM 1994 C C . GLN A 1 253 ? -50.941 -9.031 84.999 1.00 69.62 253 GLN A C 1
ATOM 1996 O O . GLN A 1 253 ? -51.697 -9.220 85.951 1.00 69.62 253 GLN A O 1
ATOM 2001 N N . PHE A 1 254 ? -49.643 -9.324 85.045 1.00 67.19 254 PHE A N 1
ATOM 2002 C CA . PHE A 1 254 ? -49.011 -9.931 86.212 1.00 67.19 254 PHE A CA 1
ATOM 2003 C C . PHE A 1 254 ? -49.127 -9.048 87.463 1.00 67.19 254 PHE A C 1
ATOM 2005 O O . PHE A 1 254 ? -49.532 -9.521 88.524 1.00 67.19 254 PHE A O 1
ATOM 2012 N N . TYR A 1 255 ? -48.865 -7.746 87.334 1.00 65.56 255 TYR A N 1
ATOM 2013 C CA . TYR A 1 255 ? -49.018 -6.785 88.424 1.00 65.56 255 TYR A CA 1
ATOM 2014 C C . TYR A 1 255 ? -50.466 -6.718 88.934 1.00 65.56 255 TYR A C 1
ATOM 2016 O O . TYR A 1 255 ? -50.700 -6.784 90.142 1.00 65.56 255 TYR A O 1
ATOM 2024 N N . SER A 1 256 ? -51.445 -6.668 88.023 1.00 65.50 256 SER A N 1
ATOM 2025 C CA . SER A 1 256 ? -52.872 -6.640 88.375 1.00 65.50 256 SER A CA 1
ATOM 2026 C C . SER A 1 256 ? -53.346 -7.918 89.083 1.00 65.50 256 SER A C 1
ATOM 2028 O O . SER A 1 256 ? -54.215 -7.853 89.948 1.00 65.50 256 SER A O 1
ATOM 2030 N N . MET A 1 257 ? -52.735 -9.071 88.786 1.00 64.75 257 MET A N 1
ATOM 2031 C CA . MET A 1 257 ? -53.004 -10.333 89.486 1.00 64.75 257 MET A CA 1
ATOM 2032 C C . MET A 1 257 ? -52.404 -10.364 90.896 1.00 64.75 257 MET A C 1
ATOM 2034 O O . MET A 1 257 ? -52.991 -10.956 91.798 1.00 64.75 257 MET A O 1
ATOM 2038 N N . LEU A 1 258 ? -51.247 -9.729 91.101 1.00 61.91 258 LEU A N 1
ATOM 2039 C CA . LEU A 1 258 ? -50.567 -9.680 92.399 1.00 61.91 258 LEU A CA 1
ATOM 2040 C C . LEU A 1 258 ? -51.115 -8.602 93.341 1.00 61.91 258 LEU A C 1
ATOM 2042 O O . LEU A 1 258 ? -50.879 -8.671 94.546 1.00 61.91 258 LEU A O 1
ATOM 2046 N N . THR A 1 259 ? -51.854 -7.619 92.820 1.00 63.44 259 THR A N 1
ATOM 2047 C CA . THR A 1 259 ? -52.401 -6.498 93.604 1.00 63.44 259 THR A CA 1
ATOM 2048 C C . THR A 1 259 ? -53.905 -6.294 93.369 1.00 63.44 259 THR A C 1
ATOM 2050 O O . THR A 1 259 ? -54.320 -5.256 92.858 1.00 63.44 259 THR A O 1
ATOM 2053 N N . PRO A 1 260 ? -54.781 -7.244 93.756 1.00 54.56 260 PRO A N 1
ATOM 2054 C CA . PRO A 1 260 ? -56.161 -7.232 93.270 1.00 54.56 260 PRO A CA 1
ATOM 2055 C C . PRO A 1 260 ? -57.067 -6.107 93.794 1.00 54.56 260 PRO A C 1
ATOM 2057 O O . PRO A 1 260 ? -58.190 -6.014 93.323 1.00 54.56 260 PRO A O 1
ATOM 2060 N N . ASN A 1 261 ? -56.665 -5.268 94.758 1.00 53.34 261 ASN A N 1
ATOM 2061 C CA . ASN A 1 261 ? -57.602 -4.360 95.436 1.00 53.34 261 ASN A CA 1
ATOM 2062 C C . ASN A 1 261 ? -56.963 -3.058 95.954 1.00 53.34 261 ASN A C 1
ATOM 2064 O O . ASN A 1 261 ? -56.691 -2.922 97.146 1.00 53.34 261 ASN A O 1
ATOM 2068 N N . SER A 1 262 ? -56.826 -2.044 95.098 1.00 50.84 262 SER A N 1
ATOM 2069 C CA . SER A 1 262 ? -56.876 -0.647 95.550 1.00 50.84 262 SER A CA 1
ATOM 2070 C C . SER A 1 262 ? -58.094 0.022 94.908 1.00 50.84 262 SER A C 1
ATOM 2072 O O . SER A 1 262 ? -58.178 0.221 93.698 1.00 50.84 262 SER A O 1
ATOM 2074 N N . ALA A 1 263 ? -59.100 0.312 95.735 1.00 47.28 263 ALA A N 1
ATOM 2075 C CA . ALA A 1 263 ? -60.464 0.676 95.334 1.00 47.28 263 ALA A CA 1
ATOM 2076 C C . ALA A 1 263 ? -60.597 1.950 94.464 1.00 47.28 263 ALA A C 1
ATOM 2078 O O . ALA A 1 263 ? -61.692 2.257 94.005 1.00 47.28 263 ALA A O 1
ATOM 2079 N N . GLY A 1 264 ? -59.508 2.678 94.196 1.00 52.66 264 GLY A N 1
ATOM 2080 C CA . GLY A 1 264 ? -59.490 3.817 93.272 1.00 52.66 264 GLY A CA 1
ATOM 2081 C C . GLY A 1 264 ? -59.129 3.466 91.824 1.00 52.66 264 GLY A C 1
ATOM 2082 O O . GLY A 1 264 ? -59.496 4.204 90.915 1.00 52.66 264 GLY A O 1
ATOM 2083 N N . PHE A 1 265 ? -58.441 2.344 91.582 1.00 51.44 265 PHE A N 1
ATOM 2084 C CA . PHE A 1 265 ? -57.874 2.037 90.260 1.00 51.44 265 PHE A CA 1
ATOM 2085 C C . PHE A 1 265 ? -58.890 1.384 89.310 1.00 51.44 265 PHE A C 1
ATOM 2087 O O . PHE A 1 265 ? -58.900 1.659 88.114 1.00 51.44 265 PHE A O 1
ATOM 2094 N N . LEU A 1 266 ? -59.805 0.570 89.845 1.00 48.62 266 LEU A N 1
ATOM 2095 C CA . LEU A 1 266 ? -60.795 -0.164 89.047 1.00 48.62 266 LEU A CA 1
ATOM 2096 C C . LEU A 1 266 ? -61.852 0.744 88.393 1.00 48.62 266 LEU A C 1
ATOM 2098 O O . LEU A 1 266 ? -62.370 0.400 87.334 1.00 48.62 266 LEU A O 1
ATOM 2102 N N . HIS A 1 267 ? -62.153 1.914 88.968 1.00 47.75 267 HIS A N 1
ATOM 2103 C CA . HIS A 1 267 ? -63.234 2.776 88.467 1.00 47.75 267 HIS A CA 1
ATOM 2104 C C . HIS A 1 267 ? -62.865 3.557 87.192 1.00 47.75 267 HIS A C 1
ATOM 2106 O O . HIS A 1 267 ? -63.750 3.935 86.430 1.00 47.75 267 HIS A O 1
ATOM 2112 N N . GLN A 1 268 ? -61.572 3.760 86.914 1.00 51.09 268 GLN A N 1
ATOM 2113 C CA . GLN A 1 268 ? -61.110 4.385 85.665 1.00 51.09 268 GLN A CA 1
ATOM 2114 C C . GLN A 1 268 ? -60.891 3.374 84.523 1.00 51.09 268 GLN A C 1
ATOM 2116 O O . GLN A 1 268 ? -60.635 3.782 83.394 1.00 51.09 268 GLN A O 1
ATOM 2121 N N . MET A 1 269 ? -61.005 2.064 84.781 1.00 52.88 269 MET A N 1
ATOM 2122 C CA . MET A 1 269 ? -60.506 1.012 83.876 1.00 52.88 269 MET A CA 1
ATOM 2123 C C . MET A 1 269 ? -61.572 0.169 83.167 1.00 52.88 269 MET A C 1
ATOM 2125 O O . MET A 1 269 ? -61.231 -0.675 82.344 1.00 52.88 269 MET A O 1
ATOM 2129 N N . THR A 1 270 ? -62.857 0.429 83.400 1.00 52.25 270 THR A N 1
ATOM 2130 C CA . THR A 1 270 ? -63.955 -0.053 82.536 1.00 52.25 270 THR A CA 1
ATOM 2131 C C . THR A 1 270 ? -64.150 0.801 81.279 1.00 52.25 270 THR A C 1
ATOM 2133 O O . THR A 1 270 ? -65.002 0.487 80.452 1.00 52.25 270 THR A O 1
ATOM 2136 N N . ILE A 1 271 ? -63.373 1.877 81.121 1.00 56.66 271 ILE A N 1
ATOM 2137 C CA . ILE A 1 271 ? -63.420 2.752 79.949 1.00 56.66 271 ILE A CA 1
ATOM 2138 C C . ILE A 1 271 ? -62.579 2.108 78.832 1.00 56.66 271 ILE A C 1
ATOM 2140 O O . ILE A 1 271 ? -61.382 1.877 79.039 1.00 56.66 271 ILE A O 1
ATOM 2144 N N . PRO A 1 272 ? -63.157 1.813 77.653 1.00 49.75 272 PRO A N 1
ATOM 2145 C CA . PRO A 1 272 ? -62.393 1.329 76.505 1.00 49.75 272 PRO A CA 1
ATOM 2146 C C . PRO A 1 272 ? -61.212 2.265 76.208 1.00 49.75 272 PRO A C 1
ATOM 2148 O O . PRO A 1 272 ? -61.398 3.475 76.111 1.00 49.75 272 PRO A O 1
ATOM 2151 N N . GLY A 1 273 ? -59.996 1.725 76.097 1.00 61.72 273 GLY A N 1
ATOM 2152 C CA . GLY A 1 273 ? -58.783 2.515 75.854 1.00 61.72 273 GLY A CA 1
ATOM 2153 C C . GLY A 1 273 ? -58.021 2.966 77.108 1.00 61.72 273 GLY A C 1
ATOM 2154 O O . GLY A 1 273 ? -56.898 3.449 76.986 1.00 61.72 273 GLY A O 1
ATOM 2155 N N . ALA A 1 274 ? -58.565 2.807 78.323 1.00 65.12 274 ALA A N 1
ATOM 2156 C CA . ALA A 1 274 ? -57.867 3.213 79.552 1.00 65.12 274 ALA A CA 1
ATOM 2157 C C . ALA A 1 274 ? -56.596 2.386 79.822 1.00 65.12 274 ALA A C 1
ATOM 2159 O O . ALA A 1 274 ? -55.600 2.911 80.323 1.00 65.12 274 ALA A O 1
ATOM 2160 N N . ARG A 1 275 ? -56.611 1.098 79.451 1.00 62.91 275 ARG A N 1
ATOM 2161 C CA . ARG A 1 275 ? -55.450 0.202 79.549 1.00 62.91 275 ARG A CA 1
ATOM 2162 C C . ARG A 1 275 ? -54.353 0.620 78.573 1.00 62.91 275 ARG A C 1
ATOM 2164 O O . ARG A 1 275 ? -53.187 0.678 78.950 1.00 62.91 275 ARG A O 1
ATOM 2171 N N . GLU A 1 276 ? -54.734 0.891 77.332 1.00 66.19 276 GLU A N 1
ATOM 2172 C CA . GLU A 1 276 ? -53.844 1.341 76.266 1.00 66.19 276 GLU A CA 1
ATOM 2173 C C . GLU A 1 276 ? -53.208 2.685 76.639 1.00 66.19 276 GLU A C 1
ATOM 2175 O O . GLU A 1 276 ? -51.986 2.789 76.650 1.00 66.19 276 GLU A O 1
ATOM 2180 N N . ASN A 1 277 ? -54.010 3.649 77.101 1.00 68.12 277 ASN A N 1
ATOM 2181 C CA . ASN A 1 277 ? -53.522 4.952 77.555 1.00 68.12 277 ASN A CA 1
ATOM 2182 C C . ASN A 1 277 ? -52.552 4.850 78.740 1.00 68.12 277 ASN A C 1
ATOM 2184 O O . ASN A 1 277 ? -51.555 5.569 78.772 1.00 68.12 277 ASN A O 1
ATOM 2188 N N . TRP A 1 278 ? -52.805 3.966 79.713 1.00 70.88 278 TRP A N 1
ATOM 2189 C CA . TRP A 1 278 ? -51.885 3.792 80.840 1.00 70.88 278 TRP A CA 1
ATOM 2190 C C . TRP A 1 278 ? -50.529 3.240 80.384 1.00 70.88 278 TRP A C 1
ATOM 2192 O O . TRP A 1 278 ? -49.493 3.743 80.820 1.00 70.88 278 TRP A O 1
ATOM 2202 N N . ILE A 1 279 ? -50.533 2.242 79.492 1.00 65.12 279 ILE A N 1
ATOM 2203 C CA . ILE A 1 279 ? -49.309 1.659 78.922 1.00 65.12 279 ILE A CA 1
ATOM 2204 C C . ILE A 1 279 ? -48.548 2.713 78.114 1.00 65.12 279 ILE A C 1
ATOM 2206 O O . ILE A 1 279 ? -47.338 2.867 78.297 1.00 65.12 279 ILE A O 1
ATOM 2210 N N . ASP A 1 280 ? -49.253 3.469 77.273 1.00 65.50 280 ASP A N 1
ATOM 2211 C CA . ASP A 1 280 ? -48.653 4.511 76.446 1.00 65.50 280 ASP A CA 1
ATOM 2212 C C . ASP A 1 280 ? -47.998 5.593 77.317 1.00 65.50 280 ASP A C 1
ATOM 2214 O O . ASP A 1 280 ? -46.842 5.942 77.096 1.00 65.50 280 ASP A O 1
ATOM 2218 N N . GLN A 1 281 ? -48.682 6.073 78.359 1.00 66.50 281 GLN A N 1
ATOM 2219 C CA . GLN A 1 281 ? -48.191 7.163 79.210 1.00 66.50 281 GLN A CA 1
ATOM 2220 C C . GLN A 1 281 ? -47.085 6.752 80.186 1.00 66.50 281 GLN A C 1
ATOM 2222 O O . GLN A 1 281 ? -46.178 7.538 80.443 1.00 66.50 281 GLN A O 1
ATOM 2227 N N . ASN A 1 282 ? -47.160 5.549 80.758 1.00 65.31 282 ASN A N 1
ATOM 2228 C CA . ASN A 1 282 ? -46.280 5.155 81.863 1.00 65.31 282 ASN A CA 1
ATOM 2229 C C . ASN A 1 282 ? -45.139 4.234 81.426 1.00 65.31 282 ASN A C 1
ATOM 2231 O O . ASN A 1 282 ? -44.198 4.040 82.195 1.00 65.31 282 ASN A O 1
ATOM 2235 N N . ILE A 1 283 ? -45.208 3.658 80.220 1.00 65.56 283 ILE A N 1
ATOM 2236 C CA . ILE A 1 283 ? -44.187 2.725 79.732 1.00 65.56 283 ILE A CA 1
ATOM 2237 C C . ILE A 1 283 ? -43.672 3.097 78.341 1.00 65.56 283 ILE A C 1
ATOM 2239 O O . ILE A 1 283 ? -42.466 3.068 78.131 1.00 65.56 283 ILE A O 1
ATOM 2243 N N . ILE A 1 284 ? -44.519 3.480 77.383 1.00 63.41 284 ILE A N 1
ATOM 2244 C CA . ILE A 1 284 ? -44.000 3.822 76.047 1.00 63.41 284 ILE A CA 1
ATOM 2245 C C . ILE A 1 284 ? -43.344 5.204 76.057 1.00 63.41 284 ILE A C 1
ATOM 2247 O O . ILE A 1 284 ? -42.164 5.335 75.743 1.00 63.41 284 ILE A O 1
ATOM 2251 N N . GLN A 1 285 ? -44.088 6.231 76.466 1.00 66.88 285 GLN A N 1
ATOM 2252 C CA . GLN A 1 285 ? -43.626 7.620 76.465 1.00 66.88 285 GLN A CA 1
ATOM 2253 C C . GLN A 1 285 ? -42.338 7.843 77.278 1.00 66.88 285 GLN A C 1
ATOM 2255 O O . GLN A 1 285 ? -41.452 8.520 76.769 1.00 66.88 285 GLN A O 1
ATOM 2260 N N . PRO A 1 286 ? -42.146 7.268 78.482 1.00 64.12 286 PRO A N 1
ATOM 2261 C CA . PRO A 1 286 ? -40.930 7.525 79.256 1.00 64.12 286 PRO A CA 1
ATOM 2262 C C . PRO A 1 286 ? -39.683 6.809 78.723 1.00 64.12 286 PRO A C 1
ATOM 2264 O O . PRO A 1 286 ? -38.570 7.241 79.009 1.00 64.12 286 PRO A O 1
ATOM 2267 N N . PHE A 1 287 ? -39.850 5.708 77.982 1.00 56.00 287 PHE A N 1
ATOM 2268 C CA . PHE A 1 287 ? -38.742 4.823 77.601 1.00 56.00 287 PHE A CA 1
ATOM 2269 C C . PHE A 1 287 ? -38.433 4.818 76.093 1.00 56.00 287 PHE A C 1
ATOM 2271 O O . PHE A 1 287 ? -37.372 4.330 75.708 1.00 56.00 287 PHE A O 1
ATOM 2278 N N . PHE A 1 288 ? -39.317 5.360 75.243 1.00 59.91 288 PHE A N 1
ATOM 2279 C CA . PHE A 1 288 ? -39.207 5.291 73.775 1.00 59.91 288 PHE A CA 1
ATOM 2280 C C . PHE A 1 288 ? -39.434 6.633 73.073 1.00 59.91 288 PHE A C 1
ATOM 2282 O O . PHE A 1 288 ? -39.927 6.652 71.947 1.00 59.91 288 PHE A O 1
ATOM 2289 N N . ILE A 1 289 ? -39.081 7.758 73.707 1.00 51.69 289 ILE A N 1
ATOM 2290 C CA . ILE A 1 289 ? -39.095 9.057 73.021 1.00 51.69 289 ILE A CA 1
ATOM 2291 C C . ILE A 1 289 ? -38.241 8.956 71.752 1.00 51.69 289 ILE A C 1
ATOM 2293 O O . ILE A 1 289 ? -37.044 8.664 71.819 1.00 51.69 289 ILE A O 1
ATOM 2297 N N . ASP A 1 290 ? -38.851 9.246 70.603 1.00 49.00 290 ASP A N 1
ATOM 2298 C CA . ASP A 1 290 ? -38.110 9.647 69.415 1.00 49.00 290 ASP A CA 1
ATOM 2299 C C . ASP A 1 290 ? -37.347 10.927 69.767 1.00 49.00 290 ASP A C 1
ATOM 2301 O O . ASP A 1 290 ? -37.906 12.024 69.833 1.00 49.00 290 ASP A O 1
ATOM 2305 N N . HIS A 1 291 ? -36.041 10.798 69.986 1.00 47.19 291 HIS A N 1
ATOM 2306 C CA . HIS A 1 291 ? -35.145 11.942 70.144 1.00 47.19 291 HIS A CA 1
ATOM 2307 C C . HIS A 1 291 ? -35.030 12.796 68.864 1.00 47.19 291 HIS A C 1
ATOM 2309 O O . HIS A 1 291 ? -34.284 13.771 68.854 1.00 47.19 291 HIS A O 1
ATOM 2315 N N . GLU A 1 292 ? -35.769 12.487 67.794 1.00 45.91 292 GLU A N 1
ATOM 2316 C CA . GLU A 1 292 ? -35.712 13.226 66.529 1.00 45.91 292 GLU A CA 1
ATOM 2317 C C . GLU A 1 292 ? -36.532 14.531 66.507 1.00 45.91 292 GLU A C 1
ATOM 2319 O O . GLU A 1 292 ? -36.345 15.323 65.587 1.00 45.91 292 GLU A O 1
ATOM 2324 N N . ASN A 1 293 ? -37.362 14.832 67.518 1.00 44.56 293 ASN A N 1
ATOM 2325 C CA . ASN A 1 293 ? -38.184 16.060 67.521 1.00 44.56 293 ASN A CA 1
ATOM 2326 C C . ASN A 1 293 ? -37.952 17.040 68.686 1.00 44.56 293 ASN A C 1
ATOM 2328 O O . ASN A 1 293 ? -38.646 18.051 68.773 1.00 44.56 293 ASN A O 1
ATOM 2332 N N . VAL A 1 294 ? -36.951 16.834 69.546 1.00 42.66 294 VAL A N 1
ATOM 2333 C CA . VAL A 1 294 ? -36.583 17.833 70.571 1.00 42.66 294 VAL A CA 1
ATOM 2334 C C . VAL A 1 294 ? -35.450 18.709 70.033 1.00 42.66 294 VAL A C 1
ATOM 2336 O O . VAL A 1 294 ? -34.284 18.513 70.360 1.00 42.66 294 VAL A O 1
ATOM 2339 N N . GLY A 1 295 ? -35.783 19.642 69.140 1.00 41.59 295 GLY A N 1
ATOM 2340 C CA . GLY A 1 295 ? -34.789 20.568 68.581 1.00 41.59 295 GLY A CA 1
ATOM 2341 C C . GLY A 1 295 ? -35.249 21.495 67.455 1.00 41.59 295 GLY A C 1
ATOM 2342 O O . GLY A 1 295 ? -34.412 22.164 66.857 1.00 41.59 295 GLY A O 1
ATOM 2343 N N . LYS A 1 296 ? -36.545 21.556 67.140 1.00 43.44 296 LYS A N 1
ATOM 2344 C CA . LYS A 1 296 ? -37.104 22.580 66.249 1.00 43.44 296 LYS A CA 1
ATOM 2345 C C . LYS A 1 296 ? -38.209 23.293 67.001 1.00 43.44 296 LYS A C 1
ATOM 2347 O O . LYS A 1 296 ? -39.334 22.824 66.978 1.00 43.44 296 LYS A O 1
ATOM 2352 N N . ASP A 1 297 ? -37.806 24.288 67.781 1.00 42.12 297 ASP A N 1
ATOM 2353 C CA . ASP A 1 297 ? -38.563 25.496 68.138 1.00 42.12 297 ASP A CA 1
ATOM 2354 C C . ASP A 1 297 ? -37.917 26.136 69.377 1.00 42.12 297 ASP A C 1
ATOM 2356 O O . ASP A 1 297 ? -38.440 26.018 70.482 1.00 42.12 297 ASP A O 1
ATOM 2360 N N . VAL A 1 298 ? -36.751 26.772 69.172 1.00 37.91 298 VAL A N 1
ATOM 2361 C CA . VAL A 1 298 ? -36.321 28.060 69.766 1.00 37.91 298 VAL A CA 1
ATOM 2362 C C . VAL A 1 298 ? -35.346 28.715 68.790 1.00 37.91 298 VAL A C 1
ATOM 2364 O O . VAL A 1 298 ? -34.409 28.009 68.353 1.00 37.91 298 VAL A O 1
#

Secondary structure (DSSP, 8-state):
-PPPTT---TT--------------------S---B-TTS-B--TT----SPPPP-STTSPPPHHHHHHHHTTS-EE-TTSSSEE-TTPPP--PPPP-STTSPPPHHHHHHHSPEE----TT---EE-TT----S--SS--STTPPPPHHHHHHHS-EEETTEEE-TTPPP--PPPP-STTS---HHHHHHHHHHHHHS-----SSS---S-TT------TTPPP-SPPPP-STTS---HHHHHHHHHHHHHHHHHHH----TTTGGGSSSTTHHHHHHIIIIIHHH---TTSTTS--